Protein AF-A0A9C7ULM5-F1 (afdb_monomer_lite)

pLDDT: mean 75.65, std 19.24, range [35.06, 96.44]

Structure (mmCIF, N/CA/C/O backbone):
data_AF-A0A9C7ULM5-F1
#
_entry.id   AF-A0A9C7ULM5-F1
#
loop_
_atom_site.group_PDB
_atom_site.id
_atom_site.type_symbol
_atom_site.label_atom_id
_atom_site.label_alt_id
_atom_site.label_comp_id
_atom_site.label_asym_id
_atom_site.label_entity_id
_atom_site.label_seq_id
_atom_site.pdbx_PDB_ins_code
_atom_site.Cartn_x
_atom_site.Cartn_y
_atom_site.Cartn_z
_atom_site.occupancy
_atom_site.B_iso_or_equiv
_atom_site.auth_seq_id
_atom_site.auth_comp_id
_atom_site.auth_asym_id
_atom_site.auth_atom_id
_atom_site.pdbx_PDB_model_num
ATOM 1 N N . MET A 1 1 ? -40.366 20.643 26.176 1.00 35.75 1 MET A N 1
ATOM 2 C CA . MET A 1 1 ? -38.903 20.463 26.253 1.00 35.75 1 MET A CA 1
ATOM 3 C C . MET A 1 1 ? -38.629 19.072 25.731 1.00 35.75 1 MET A C 1
ATOM 5 O O . MET A 1 1 ? -38.856 18.109 26.447 1.00 35.75 1 MET A O 1
ATOM 9 N N . ASP A 1 2 ? -38.324 18.988 24.441 1.00 36.66 2 ASP A N 1
ATOM 10 C CA . ASP A 1 2 ? -38.154 17.733 23.712 1.00 36.66 2 ASP A CA 1
ATOM 11 C C . ASP A 1 2 ? -36.708 17.267 23.925 1.00 36.66 2 ASP A C 1
ATOM 13 O O . ASP A 1 2 ? -35.769 17.840 23.369 1.00 36.66 2 ASP A O 1
ATOM 17 N N . LEU A 1 3 ? -36.504 16.320 24.841 1.00 39.69 3 LEU A N 1
ATOM 18 C CA . LEU A 1 3 ? -35.214 15.656 25.000 1.00 39.69 3 LEU A CA 1
ATOM 19 C C . LEU A 1 3 ? -35.121 14.621 23.881 1.00 39.69 3 LEU A C 1
ATOM 21 O O . LEU A 1 3 ? -35.637 13.513 24.014 1.00 39.69 3 LEU A O 1
ATOM 25 N N . ALA A 1 4 ? -34.496 15.009 22.768 1.00 37.88 4 ALA A N 1
ATOM 26 C CA . ALA A 1 4 ? -34.145 14.089 21.697 1.00 37.88 4 ALA A CA 1
ATOM 27 C C . ALA A 1 4 ? -33.420 12.874 22.298 1.00 37.88 4 ALA A C 1
ATOM 29 O O . ALA A 1 4 ? -32.375 13.018 22.937 1.00 37.88 4 ALA A O 1
ATOM 30 N N . ALA A 1 5 ? -34.004 11.686 22.133 1.00 40.00 5 ALA A N 1
ATOM 31 C CA . ALA A 1 5 ? -33.376 10.436 22.534 1.00 40.00 5 ALA A CA 1
ATOM 32 C C . ALA A 1 5 ? -31.986 10.335 21.874 1.00 40.00 5 ALA A C 1
ATOM 34 O O . ALA A 1 5 ? -31.867 10.666 20.689 1.00 40.00 5 ALA A O 1
ATOM 35 N N . PRO A 1 6 ? -30.933 9.908 22.600 1.00 44.78 6 PRO A N 1
ATOM 36 C CA . PRO A 1 6 ? -29.614 9.757 22.002 1.00 44.78 6 PRO A CA 1
ATOM 37 C C . PRO A 1 6 ? -29.705 8.787 20.821 1.00 44.78 6 PRO A C 1
ATOM 39 O O . PRO A 1 6 ? -30.401 7.769 20.894 1.00 44.78 6 PRO A O 1
ATOM 42 N N . ALA A 1 7 ? -29.036 9.135 19.720 1.00 50.03 7 ALA A N 1
ATOM 43 C CA . ALA A 1 7 ? -28.938 8.284 18.543 1.00 50.03 7 ALA A CA 1
ATOM 44 C C . ALA A 1 7 ? -28.492 6.879 18.977 1.00 50.03 7 ALA A C 1
ATOM 46 O O . ALA A 1 7 ? -27.516 6.728 19.712 1.00 50.03 7 ALA A O 1
ATOM 47 N N . ARG A 1 8 ? -29.259 5.856 18.586 1.00 54.16 8 ARG A N 1
ATOM 48 C CA . ARG A 1 8 ? -28.947 4.461 18.910 1.00 54.16 8 ARG A CA 1
ATOM 49 C C . ARG A 1 8 ? -27.596 4.107 18.268 1.00 54.16 8 ARG A C 1
ATOM 51 O O . ARG A 1 8 ? -27.465 4.347 17.068 1.00 54.16 8 ARG A O 1
ATOM 58 N N . PRO A 1 9 ? -26.611 3.584 19.019 1.00 55.97 9 PRO A N 1
ATOM 59 C CA . PRO A 1 9 ? -25.302 3.266 18.460 1.00 55.97 9 PRO A CA 1
ATOM 60 C C . PRO A 1 9 ? -25.410 2.157 17.409 1.00 55.97 9 PRO A C 1
ATOM 62 O O . PRO A 1 9 ? -26.259 1.273 17.512 1.00 55.97 9 PRO A O 1
ATOM 65 N N . SER A 1 10 ? -24.529 2.201 16.408 1.00 59.28 10 SER A N 1
ATOM 66 C CA . SER A 1 10 ? -24.474 1.236 15.297 1.00 59.28 10 SER A CA 1
ATOM 67 C C . SER A 1 10 ? -23.890 -0.136 15.680 1.00 59.28 10 SER A C 1
ATOM 69 O O . SER A 1 10 ? -23.567 -0.940 14.808 1.00 59.28 10 SER A O 1
ATOM 71 N N . TRP A 1 11 ? -23.744 -0.428 16.976 1.00 65.19 11 TRP A N 1
ATOM 72 C CA . TRP A 1 11 ? -23.320 -1.731 17.484 1.00 65.19 11 TRP A CA 1
ATOM 73 C C . TRP A 1 11 ? -23.830 -2.006 18.903 1.00 65.19 11 TRP A C 1
ATOM 75 O O . TRP A 1 11 ? -24.118 -1.084 19.669 1.00 65.19 11 TRP A O 1
ATOM 85 N N . TRP A 1 12 ? -23.862 -3.287 19.268 1.00 72.94 12 TRP A N 1
ATOM 86 C CA . TRP A 1 12 ? -24.058 -3.780 20.632 1.00 72.94 12 TRP A CA 1
ATOM 87 C C . TRP A 1 12 ? -22.780 -4.443 21.142 1.00 72.94 12 TRP A C 1
ATOM 89 O O . TRP A 1 12 ? -22.094 -5.111 20.374 1.00 72.94 12 TRP A O 1
ATOM 99 N N . GLY A 1 13 ? -22.483 -4.265 22.431 1.00 79.62 13 GLY A N 1
ATOM 100 C CA . GLY A 1 13 ? -21.274 -4.766 23.095 1.00 79.62 13 GLY A CA 1
ATOM 101 C C . GLY A 1 13 ? -20.208 -3.687 23.327 1.00 79.62 13 GLY A C 1
ATOM 102 O O . GLY A 1 13 ? -20.447 -2.496 23.118 1.00 79.62 13 GLY A O 1
ATOM 103 N N . GLU A 1 14 ? -19.037 -4.098 23.810 1.00 83.00 14 GLU A N 1
ATOM 104 C CA . GLU A 1 14 ? -17.941 -3.214 24.214 1.00 83.00 14 GLU A CA 1
ATOM 105 C C . GLU A 1 14 ? -16.825 -3.172 23.163 1.00 83.00 14 GLU A C 1
ATOM 107 O O . GLU A 1 14 ? -16.289 -4.203 22.743 1.00 83.00 14 GLU A O 1
ATOM 112 N N . VAL A 1 15 ? -16.438 -1.958 22.760 1.00 87.31 15 VAL A N 1
ATOM 113 C CA . VAL A 1 15 ? -15.402 -1.730 21.749 1.00 87.31 15 VAL A CA 1
ATOM 114 C C . VAL A 1 15 ? -14.375 -0.709 22.235 1.00 87.31 15 VAL A C 1
ATOM 116 O O . VAL A 1 15 ? -14.722 0.359 22.736 1.00 87.31 15 VAL A O 1
ATOM 119 N N . ASP A 1 16 ? -13.095 -1.020 22.045 1.00 88.38 16 ASP A N 1
ATOM 120 C CA . ASP A 1 16 ? -12.027 -0.022 22.056 1.00 88.38 16 ASP A CA 1
ATOM 121 C C . ASP A 1 16 ? -11.967 0.603 20.659 1.00 88.38 16 ASP A C 1
ATOM 123 O O . ASP A 1 16 ? -11.643 -0.080 19.688 1.00 88.38 16 ASP A O 1
ATOM 127 N N . ALA A 1 17 ? -12.296 1.892 20.539 1.00 83.38 17 ALA A N 1
ATOM 128 C CA . ALA A 1 17 ? -12.338 2.598 19.257 1.00 83.38 17 ALA A CA 1
ATOM 129 C C . ALA A 1 17 ? -10.944 2.826 18.627 1.00 83.38 17 ALA A C 1
ATOM 131 O O . ALA A 1 17 ? -10.850 3.232 17.464 1.00 83.38 17 ALA A O 1
ATOM 132 N N . GLY A 1 18 ? -9.862 2.552 19.363 1.00 87.12 18 GLY A N 1
ATOM 133 C CA . GLY A 1 18 ? -8.493 2.716 18.892 1.00 87.12 18 GLY A CA 1
ATOM 134 C C . GLY A 1 18 ? -8.084 4.182 18.722 1.00 87.12 18 GLY A C 1
ATOM 135 O O . GLY A 1 18 ? -8.643 5.094 19.328 1.00 87.12 18 GLY A O 1
ATOM 136 N N . GLN A 1 19 ? -7.058 4.421 17.900 1.00 86.44 19 GLN A N 1
ATOM 137 C CA . GLN A 1 19 ? -6.529 5.763 17.642 1.00 86.44 19 GLN A CA 1
ATOM 138 C C . GLN A 1 19 ? -6.916 6.237 16.243 1.00 86.44 19 GLN A C 1
ATOM 140 O O . GLN A 1 19 ? -6.622 5.581 15.245 1.00 86.44 19 GLN A O 1
ATOM 145 N N . PHE A 1 20 ? -7.515 7.419 16.155 1.00 85.62 20 PHE A N 1
ATOM 146 C CA . PHE A 1 20 ? -7.901 8.035 14.889 1.00 85.62 20 PHE A CA 1
ATOM 147 C C . PHE A 1 20 ? -7.864 9.561 14.990 1.00 85.62 20 PHE A C 1
ATOM 149 O O . PHE A 1 20 ? -7.760 10.142 16.070 1.00 85.62 20 PHE A O 1
ATOM 156 N N . THR A 1 21 ? -7.911 10.228 13.841 1.00 84.19 21 THR A N 1
ATOM 157 C CA . THR A 1 21 ? -7.964 11.689 13.756 1.00 84.19 21 THR A CA 1
ATOM 158 C C . THR A 1 21 ? -9.403 12.161 13.568 1.00 84.19 21 THR A C 1
ATOM 160 O O . THR A 1 21 ? -10.220 11.452 12.985 1.00 84.19 21 THR A O 1
ATOM 163 N N . ALA A 1 22 ? -9.700 13.402 13.964 1.00 80.44 22 ALA A N 1
ATOM 164 C CA . ALA A 1 22 ? -11.017 14.016 13.744 1.00 80.44 22 ALA A CA 1
ATOM 165 C C . ALA A 1 22 ? -11.398 14.147 12.253 1.00 80.44 22 ALA A C 1
ATOM 167 O O . ALA A 1 22 ? -12.562 14.333 11.923 1.00 80.44 22 ALA A O 1
ATOM 168 N N . THR A 1 23 ? -10.416 14.049 11.351 1.00 85.19 23 THR A N 1
ATOM 169 C CA . THR A 1 23 ? -10.629 13.973 9.899 1.00 85.19 23 THR A CA 1
ATOM 170 C C . THR A 1 23 ? -11.051 12.588 9.411 1.00 85.19 23 THR A C 1
ATOM 172 O O . THR A 1 23 ? -11.602 12.490 8.322 1.00 85.19 23 THR A O 1
ATOM 175 N N . ALA A 1 24 ? -10.751 11.528 10.167 1.00 83.19 24 ALA A N 1
ATOM 176 C CA . ALA A 1 24 ? -11.114 10.154 9.829 1.00 83.19 24 ALA A CA 1
ATOM 177 C C . ALA A 1 24 ? -12.461 9.747 10.447 1.00 83.19 24 ALA A C 1
ATOM 179 O O . ALA A 1 24 ? -13.190 8.980 9.830 1.00 83.19 24 ALA A O 1
ATOM 180 N N . LEU A 1 25 ? -12.775 10.259 11.642 1.00 87.31 25 LEU A N 1
ATOM 181 C CA . LEU A 1 25 ? -14.070 10.107 12.304 1.00 87.31 25 LEU A CA 1
ATOM 182 C C . LEU A 1 25 ? -14.380 11.381 13.098 1.00 87.31 25 LEU A C 1
ATOM 184 O O . LEU A 1 25 ? -13.703 11.707 14.081 1.00 87.31 25 LEU A O 1
ATOM 188 N N . THR A 1 26 ? -15.384 12.127 12.657 1.00 89.56 26 THR A N 1
ATOM 189 C CA . THR A 1 26 ? -15.729 13.425 13.240 1.00 89.56 26 THR A CA 1
ATOM 190 C C . THR A 1 26 ? -16.333 13.275 14.643 1.00 89.56 26 THR A C 1
ATOM 192 O O . THR A 1 26 ? -16.875 12.221 14.984 1.00 89.56 26 THR A O 1
ATOM 195 N N . PRO A 1 27 ? -16.295 14.326 15.487 1.00 86.00 27 PRO A N 1
ATOM 196 C CA . PRO A 1 27 ? -16.963 14.299 16.792 1.00 86.00 27 PRO A CA 1
ATOM 197 C C . PRO A 1 27 ? -18.475 14.050 16.697 1.00 86.00 27 PRO A C 1
ATOM 199 O O . PRO A 1 27 ? -19.062 13.458 17.598 1.00 86.00 27 PRO A O 1
ATOM 202 N N . GLN A 1 28 ? -19.100 14.491 15.602 1.00 86.81 28 GLN A N 1
ATOM 203 C CA . GLN A 1 28 ? -20.517 14.258 15.338 1.00 86.81 28 GLN A CA 1
ATOM 204 C C . GLN A 1 28 ? -20.796 12.787 15.003 1.00 86.81 28 GLN A C 1
ATOM 206 O O . GLN A 1 28 ? -21.749 12.219 15.518 1.00 86.81 28 GLN A O 1
ATOM 211 N N . GLU A 1 29 ? -19.957 12.148 14.187 1.00 85.12 29 GLU A N 1
ATOM 212 C CA . GLU A 1 29 ? -20.092 10.716 13.891 1.00 85.12 29 GLU A CA 1
ATOM 213 C C . GLU A 1 29 ? -19.852 9.862 15.148 1.00 85.12 29 GLU A C 1
ATOM 215 O O . GLU A 1 29 ? -20.576 8.900 15.395 1.00 85.12 29 GLU A O 1
ATOM 220 N N . GLN A 1 30 ? -18.904 10.254 16.005 1.00 84.06 30 GLN A N 1
ATOM 221 C CA . GLN A 1 30 ? -18.686 9.599 17.301 1.00 84.06 30 GLN A CA 1
ATOM 222 C C . GLN A 1 30 ? -19.906 9.703 18.220 1.00 84.06 30 GLN A C 1
ATOM 224 O O . GLN A 1 30 ? -20.295 8.710 18.831 1.00 84.06 30 GLN A O 1
ATOM 229 N N . SER A 1 31 ? -20.537 10.881 18.315 1.00 82.25 31 SER A N 1
ATOM 230 C CA . SER A 1 31 ? -21.734 11.059 19.151 1.00 82.25 31 SER A CA 1
ATOM 231 C C . SER A 1 31 ? -22.965 10.332 18.602 1.00 82.25 31 SER A C 1
ATOM 233 O O . SER A 1 31 ? -23.896 10.054 19.354 1.00 82.25 31 SER A O 1
ATOM 235 N N . GLN A 1 32 ? -22.950 9.977 17.316 1.00 82.38 32 GLN A N 1
ATOM 236 C CA . GLN A 1 32 ? -23.928 9.095 16.675 1.00 82.38 32 GLN A CA 1
ATOM 237 C C . GLN A 1 32 ? -23.617 7.603 16.875 1.00 82.38 32 GLN A C 1
ATOM 239 O O . GLN A 1 32 ? -24.355 6.758 16.377 1.00 82.38 32 GLN A O 1
ATOM 244 N N . GLY A 1 33 ? -22.542 7.266 17.595 1.00 80.25 33 GLY A N 1
ATOM 245 C CA . GLY A 1 33 ? -22.130 5.887 17.819 1.00 80.25 33 GLY A CA 1
ATOM 246 C C . GLY A 1 33 ? -21.650 5.210 16.538 1.00 80.25 33 GLY A C 1
ATOM 247 O O . GLY A 1 33 ? -22.072 4.088 16.269 1.00 80.25 33 GLY A O 1
ATOM 248 N N . LEU A 1 34 ? -20.814 5.896 15.743 1.00 85.31 34 LEU A N 1
ATOM 249 C CA . LEU A 1 34 ? -20.032 5.337 14.628 1.00 85.31 34 LEU A CA 1
ATOM 250 C C . LEU A 1 34 ? -18.581 5.055 15.057 1.00 85.31 34 LEU A C 1
ATOM 252 O O . LEU A 1 34 ? -18.023 5.761 15.896 1.00 85.31 34 LEU A O 1
ATOM 256 N N . VAL A 1 35 ? -17.956 4.028 14.469 1.00 87.62 35 VAL A N 1
ATOM 257 C CA . VAL A 1 35 ? -16.579 3.596 14.757 1.00 87.62 35 VAL A CA 1
ATOM 258 C C . VAL A 1 35 ? -15.875 3.192 13.466 1.00 87.62 35 VAL A C 1
ATOM 260 O O . VAL A 1 35 ? -16.490 2.697 12.522 1.00 87.62 35 VAL A O 1
ATOM 263 N N . LEU A 1 36 ? -14.556 3.374 13.423 1.00 88.00 36 LEU A N 1
ATOM 264 C CA . LEU A 1 36 ? -13.722 2.879 12.334 1.00 88.00 36 LEU A CA 1
ATOM 265 C C . LEU A 1 36 ? -13.333 1.422 12.598 1.00 88.00 36 LEU A C 1
ATOM 267 O O . LEU A 1 36 ? -12.417 1.152 13.373 1.00 88.00 36 LEU A O 1
ATOM 271 N N . LEU A 1 37 ? -13.972 0.478 11.902 1.00 87.06 37 LEU A N 1
ATOM 272 C CA . LEU A 1 37 ? -13.708 -0.964 12.059 1.00 87.06 37 LEU A CA 1
ATOM 273 C C . LEU A 1 37 ? -12.240 -1.364 11.813 1.00 87.06 37 LEU A C 1
ATOM 275 O O . LEU A 1 37 ? -11.790 -2.393 12.301 1.00 87.06 37 LEU A O 1
ATOM 279 N N . CYS A 1 38 ? -11.467 -0.552 11.084 1.00 84.19 38 CYS A N 1
ATOM 280 C CA . CYS A 1 38 ? -10.037 -0.784 10.864 1.00 84.19 38 CYS A CA 1
ATOM 281 C C . CYS A 1 38 ? -9.130 -0.365 12.039 1.00 84.19 38 CYS A C 1
ATOM 283 O O . CYS A 1 38 ? -7.944 -0.690 12.023 1.00 84.19 38 CYS A O 1
ATOM 285 N N . GLN A 1 39 ? -9.659 0.373 13.020 1.00 88.44 39 GLN A N 1
ATOM 286 C CA . GLN A 1 39 ? -8.965 0.774 14.253 1.00 88.44 39 GLN A CA 1
ATOM 287 C C . GLN A 1 39 ? -9.544 0.088 15.492 1.00 88.44 39 GLN A C 1
ATOM 289 O O . GLN A 1 39 ? -8.821 -0.131 16.464 1.00 88.44 39 GLN A O 1
ATOM 294 N N . ALA A 1 40 ? -10.831 -0.247 15.440 1.00 88.50 40 ALA A N 1
ATOM 295 C CA . ALA A 1 40 ? -11.569 -0.810 16.550 1.00 88.50 40 ALA A CA 1
ATOM 296 C C . ALA A 1 40 ? -11.076 -2.206 16.955 1.00 88.50 40 ALA A C 1
ATOM 298 O O . ALA A 1 40 ? -10.711 -3.027 16.109 1.00 88.50 40 ALA A O 1
ATOM 299 N N . LYS A 1 41 ? -11.132 -2.501 18.255 1.00 88.44 41 LYS A N 1
ATOM 300 C CA . LYS A 1 41 ? -10.942 -3.845 18.809 1.00 88.44 41 LYS A CA 1
ATOM 301 C C . LYS A 1 41 ? -12.142 -4.227 19.664 1.00 88.44 41 LYS A C 1
ATOM 303 O O . LYS A 1 41 ? -12.535 -3.473 20.551 1.00 88.44 41 LYS A O 1
ATOM 308 N N . ALA A 1 42 ? -12.691 -5.411 19.408 1.00 90.44 42 ALA A N 1
ATOM 309 C CA . ALA A 1 42 ? -13.748 -5.989 20.226 1.00 90.44 42 ALA A CA 1
ATOM 310 C C . ALA A 1 42 ? -13.222 -6.321 21.631 1.00 90.44 42 ALA A C 1
ATOM 312 O O . ALA A 1 42 ? -12.173 -6.958 21.758 1.00 90.44 42 ALA A O 1
ATOM 313 N N . LEU A 1 43 ? -13.945 -5.884 22.664 1.00 90.75 43 LEU A N 1
ATOM 314 C CA . LEU A 1 43 ? -13.693 -6.232 24.069 1.00 90.75 43 LEU A CA 1
ATOM 315 C C . LEU A 1 43 ? -14.718 -7.246 24.602 1.00 90.75 43 LEU A C 1
ATOM 317 O O . LEU A 1 43 ? -14.446 -7.932 25.585 1.00 90.75 43 LEU A O 1
ATOM 321 N N . SER A 1 44 ? -15.854 -7.385 23.918 1.00 89.94 44 SER A N 1
ATOM 322 C CA . SER A 1 44 ? -16.867 -8.420 24.128 1.00 89.94 44 SER A CA 1
ATOM 323 C C . SER A 1 44 ? -17.347 -8.977 22.786 1.00 89.94 44 SER A C 1
ATOM 325 O O . SER A 1 44 ? -16.894 -8.537 21.727 1.00 89.94 44 SER A O 1
ATOM 327 N N . ASP A 1 45 ? -18.313 -9.894 22.822 1.00 87.50 45 ASP A N 1
ATOM 328 C CA . ASP A 1 45 ? -19.120 -10.197 21.640 1.00 87.50 45 ASP A CA 1
ATOM 329 C C . ASP A 1 45 ? -19.779 -8.907 21.131 1.00 87.50 45 ASP A C 1
ATOM 331 O O . ASP A 1 45 ? -20.249 -8.090 21.932 1.00 87.50 45 ASP A O 1
ATOM 335 N N . LEU A 1 46 ? -19.753 -8.713 19.808 1.00 84.88 46 LEU A N 1
ATOM 336 C CA . LEU A 1 46 ? -20.262 -7.521 19.138 1.00 84.88 46 LEU A CA 1
ATOM 337 C C . LEU A 1 46 ? -21.322 -7.884 18.098 1.00 84.88 46 LEU A C 1
ATOM 339 O O . LEU A 1 46 ? -21.130 -8.802 17.302 1.00 84.88 46 LEU A O 1
ATOM 343 N N . GLU A 1 47 ? -22.383 -7.088 18.041 1.00 84.44 47 GLU A N 1
ATOM 344 C CA . GLU A 1 47 ? -23.297 -7.019 16.896 1.00 84.44 47 GLU A CA 1
ATOM 345 C C . GLU A 1 47 ? -23.089 -5.663 16.222 1.00 84.44 47 GLU A C 1
ATOM 347 O O . GLU A 1 47 ? -23.073 -4.656 16.919 1.00 84.44 47 GLU A O 1
ATOM 352 N N . ILE A 1 48 ? -22.873 -5.614 14.905 1.00 84.19 48 ILE A N 1
ATOM 353 C CA . ILE A 1 48 ? -22.491 -4.386 14.188 1.00 84.19 48 ILE A CA 1
ATOM 354 C C . ILE A 1 48 ? -23.441 -4.176 13.010 1.00 84.19 48 ILE A C 1
ATOM 356 O O . ILE A 1 48 ? -23.555 -5.045 12.147 1.00 84.19 48 ILE A O 1
ATOM 360 N N . ASP A 1 49 ? -24.062 -3.001 12.942 1.00 82.19 49 ASP A N 1
ATOM 361 C CA . ASP A 1 49 ? -24.782 -2.528 11.762 1.00 82.19 49 ASP A CA 1
ATOM 362 C C . ASP A 1 49 ? -23.782 -1.879 10.797 1.00 82.19 49 ASP A C 1
ATOM 364 O O . ASP A 1 49 ? -23.406 -0.709 10.916 1.00 82.19 49 ASP A O 1
ATOM 368 N N . ALA A 1 50 ? -23.269 -2.690 9.872 1.00 79.62 50 ALA A N 1
ATOM 369 C CA . ALA A 1 50 ? -22.310 -2.257 8.872 1.00 79.62 50 ALA A CA 1
ATOM 370 C C . ALA A 1 50 ? -22.987 -2.120 7.509 1.00 79.62 50 ALA A C 1
ATOM 372 O O . ALA A 1 50 ? -23.588 -3.057 6.984 1.00 79.62 50 ALA A O 1
ATOM 373 N N . ARG A 1 51 ? -22.793 -0.966 6.861 1.00 71.50 51 ARG A N 1
ATOM 374 C CA . ARG A 1 51 ? -23.111 -0.830 5.440 1.00 71.50 51 ARG A CA 1
ATOM 375 C C . ARG A 1 51 ? -22.147 -1.691 4.628 1.00 71.50 51 ARG A C 1
ATOM 377 O O . ARG A 1 51 ? -21.030 -1.271 4.324 1.00 71.50 51 ARG A O 1
ATOM 384 N N . GLU A 1 52 ? -22.598 -2.872 4.235 1.00 67.75 52 GLU A N 1
ATOM 385 C CA . GLU A 1 52 ? -21.857 -3.716 3.309 1.00 67.75 52 GLU A CA 1
ATOM 386 C C . GLU A 1 52 ? -21.858 -3.098 1.906 1.00 67.75 52 GLU A C 1
ATOM 388 O O . GLU A 1 52 ? -22.894 -2.718 1.352 1.00 67.75 52 GLU A O 1
ATOM 393 N N . ILE A 1 53 ? -20.674 -2.990 1.306 1.00 63.09 53 ILE A N 1
ATOM 394 C CA . ILE A 1 53 ? -20.553 -2.666 -0.114 1.00 63.09 53 ILE A CA 1
ATOM 395 C C . ILE A 1 53 ? -20.653 -3.989 -0.873 1.00 63.09 53 ILE A C 1
ATOM 397 O O . ILE A 1 53 ? -19.657 -4.692 -1.050 1.00 63.09 53 ILE A O 1
ATOM 401 N N . ALA A 1 54 ? -21.857 -4.335 -1.325 1.00 52.88 54 ALA A N 1
ATOM 402 C CA . ALA A 1 54 ? -22.047 -5.443 -2.251 1.00 52.88 54 ALA A CA 1
ATOM 403 C C . ALA A 1 54 ? -21.354 -5.104 -3.585 1.00 52.88 54 ALA A C 1
ATOM 405 O O . ALA A 1 54 ? -21.793 -4.198 -4.293 1.00 52.88 54 ALA A O 1
ATOM 406 N N . GLY A 1 55 ? -20.259 -5.794 -3.930 1.00 51.97 55 GLY A N 1
ATOM 407 C CA . GLY A 1 55 ? -19.671 -5.681 -5.277 1.00 51.97 55 GLY A CA 1
ATOM 408 C C . GLY A 1 55 ? -18.149 -5.755 -5.418 1.00 51.97 55 GLY A C 1
ATOM 409 O O . GLY A 1 55 ? -17.649 -5.602 -6.531 1.00 51.97 55 GLY A O 1
ATOM 410 N N . GLY A 1 56 ? -17.381 -5.995 -4.356 1.00 56.75 56 GLY A N 1
ATOM 411 C CA . GLY A 1 56 ? -15.949 -6.271 -4.505 1.00 56.75 56 GLY A CA 1
ATOM 412 C C . GLY A 1 56 ? -15.700 -7.722 -4.922 1.00 56.75 56 GLY A C 1
ATOM 413 O O . GLY A 1 56 ? -16.098 -8.632 -4.202 1.00 56.75 56 GLY A O 1
ATOM 414 N N . VAL A 1 57 ? -14.996 -7.967 -6.034 1.00 60.91 57 VAL A N 1
ATOM 415 C CA . VAL A 1 57 ? -14.353 -9.277 -6.241 1.00 60.91 57 VAL A CA 1
ATOM 416 C C . VAL A 1 57 ? -13.320 -9.435 -5.126 1.00 60.91 57 VAL A C 1
ATOM 418 O O . VAL A 1 57 ? -12.344 -8.681 -5.069 1.00 60.91 57 VAL A O 1
ATOM 421 N N . ALA A 1 58 ? -13.558 -10.373 -4.210 1.00 68.69 58 ALA A N 1
ATOM 422 C CA . ALA A 1 58 ? -12.631 -10.685 -3.131 1.00 68.69 58 ALA A CA 1
ATOM 423 C C . ALA A 1 58 ? -11.436 -11.458 -3.707 1.00 68.69 58 ALA A C 1
ATOM 425 O O . ALA A 1 58 ? -11.446 -12.684 -3.789 1.00 68.69 58 ALA A O 1
ATOM 426 N N . LEU A 1 59 ? -10.425 -10.721 -4.164 1.00 85.06 59 LEU A N 1
ATOM 427 C CA . LEU A 1 59 ? -9.163 -11.300 -4.612 1.00 85.06 59 LEU A CA 1
ATOM 428 C C . LEU A 1 59 ? -8.307 -11.715 -3.413 1.00 85.06 59 LEU A C 1
ATOM 430 O O . LEU A 1 59 ? -8.325 -11.071 -2.362 1.00 85.06 59 LEU A O 1
ATOM 434 N N . GLU A 1 60 ? -7.534 -12.785 -3.586 1.00 90.56 60 GLU A N 1
ATOM 435 C CA . GLU A 1 60 ? -6.662 -13.304 -2.537 1.00 90.56 60 GLU A CA 1
ATOM 436 C C . GLU A 1 60 ? -5.571 -12.284 -2.175 1.00 90.56 60 GLU A C 1
ATOM 438 O O . GLU A 1 60 ? -4.733 -11.908 -3.002 1.00 90.56 60 GLU A O 1
ATOM 443 N N . ILE A 1 61 ? -5.540 -11.875 -0.904 1.00 92.69 61 ILE A N 1
ATOM 444 C CA . ILE A 1 61 ? -4.478 -11.024 -0.365 1.00 92.69 61 ILE A CA 1
ATOM 445 C C . ILE A 1 61 ? -3.235 -11.886 -0.133 1.00 92.69 61 ILE A C 1
ATOM 447 O O . ILE A 1 61 ? -3.179 -12.687 0.798 1.00 92.69 61 ILE A O 1
ATOM 451 N N . ARG A 1 62 ? -2.191 -11.666 -0.933 1.00 94.69 62 ARG A N 1
ATOM 452 C CA . ARG A 1 62 ? -0.929 -12.412 -0.869 1.00 94.69 62 ARG A CA 1
ATOM 453 C C . ARG A 1 62 ? 0.228 -11.519 -0.444 1.00 94.69 62 ARG A C 1
ATOM 455 O O . ARG A 1 62 ? 0.307 -10.346 -0.806 1.00 94.69 62 ARG A O 1
ATOM 462 N N . MET A 1 63 ? 1.169 -12.092 0.307 1.00 96.06 63 MET A N 1
ATOM 463 C CA . MET A 1 63 ? 2.473 -11.477 0.552 1.00 96.06 63 MET A CA 1
ATOM 464 C C . MET A 1 63 ? 3.486 -12.020 -0.454 1.00 96.06 63 MET A C 1
ATOM 466 O O . MET A 1 63 ? 3.845 -13.197 -0.410 1.00 96.06 63 MET A O 1
ATOM 470 N N . LEU A 1 64 ? 3.977 -11.161 -1.346 1.00 95.50 64 LEU A N 1
ATOM 471 C CA . LEU A 1 64 ? 4.820 -11.568 -2.466 1.00 95.50 64 LEU A CA 1
ATOM 472 C C . LEU A 1 64 ? 6.191 -10.884 -2.414 1.00 95.50 64 LEU A C 1
ATOM 474 O O . LEU A 1 64 ? 6.280 -9.683 -2.134 1.00 95.50 64 LEU A O 1
ATOM 478 N N . PRO A 1 65 ? 7.284 -11.620 -2.686 1.00 94.75 65 PRO A N 1
ATOM 479 C CA . PRO A 1 65 ? 8.568 -11.002 -2.963 1.00 94.75 65 PRO A CA 1
ATOM 480 C C . PRO A 1 65 ? 8.535 -10.333 -4.341 1.00 94.75 65 PRO A C 1
ATOM 482 O O . PRO A 1 65 ? 7.951 -10.854 -5.290 1.00 94.75 65 PRO A O 1
ATOM 485 N N . CYS A 1 66 ? 9.220 -9.207 -4.481 1.00 92.88 66 CYS A N 1
ATOM 486 C CA . CYS A 1 66 ? 9.409 -8.534 -5.756 1.00 92.88 66 CYS A CA 1
ATOM 487 C C . CYS A 1 66 ? 10.810 -7.936 -5.853 1.00 92.88 66 CYS A C 1
ATOM 489 O O . CYS A 1 66 ? 11.519 -7.769 -4.859 1.00 92.88 66 CYS A O 1
ATOM 491 N N . ARG A 1 67 ? 11.219 -7.615 -7.076 1.00 91.12 67 ARG A N 1
ATOM 492 C CA . ARG A 1 67 ? 12.437 -6.866 -7.358 1.00 91.12 67 ARG A CA 1
ATOM 493 C C . ARG A 1 67 ? 12.068 -5.535 -7.983 1.00 91.12 67 ARG A C 1
ATOM 495 O O . ARG A 1 67 ? 11.311 -5.506 -8.952 1.00 91.12 67 ARG A O 1
ATOM 502 N N . VAL A 1 68 ? 12.660 -4.454 -7.490 1.00 88.94 68 VAL A N 1
ATOM 503 C CA . VAL A 1 68 ? 12.594 -3.168 -8.188 1.00 88.94 68 VAL A CA 1
ATOM 504 C C . VAL A 1 68 ? 13.482 -3.260 -9.427 1.00 88.94 68 VAL A C 1
ATOM 506 O O . VAL A 1 68 ? 14.682 -3.495 -9.307 1.00 88.94 68 VAL A O 1
ATOM 509 N N . THR A 1 69 ? 12.895 -3.146 -10.617 1.00 88.25 69 THR A N 1
ATOM 510 C CA . THR A 1 69 ? 13.610 -3.337 -11.894 1.00 88.25 69 THR A CA 1
ATOM 511 C C . THR A 1 69 ? 13.801 -2.060 -12.697 1.00 88.25 69 THR A C 1
ATOM 513 O O . THR A 1 69 ? 14.646 -2.028 -13.585 1.00 88.25 69 THR A O 1
ATOM 516 N N . ASP A 1 70 ? 13.013 -1.023 -12.425 1.00 86.19 70 ASP A N 1
ATOM 517 C CA . ASP A 1 70 ? 13.115 0.272 -13.099 1.00 86.19 70 ASP A CA 1
ATOM 518 C C . ASP A 1 70 ? 12.586 1.367 -12.175 1.00 86.19 70 ASP A C 1
ATOM 520 O O . ASP A 1 70 ? 11.640 1.144 -11.414 1.00 86.19 70 ASP A O 1
ATOM 524 N N . LEU A 1 71 ? 13.203 2.537 -12.269 1.00 85.00 71 LEU A N 1
ATOM 525 C CA . LEU A 1 71 ? 12.964 3.700 -11.430 1.00 85.00 71 LEU A CA 1
ATOM 526 C C . LEU A 1 71 ? 13.117 4.948 -12.280 1.00 85.00 71 LEU A C 1
ATOM 528 O O . LEU A 1 71 ? 14.194 5.212 -12.814 1.00 85.00 71 LEU A O 1
ATOM 532 N N . ARG A 1 72 ? 12.044 5.726 -12.401 1.00 84.94 72 ARG A N 1
ATOM 533 C CA . ARG A 1 72 ? 12.036 6.926 -13.245 1.00 84.94 72 ARG A CA 1
ATOM 534 C C . ARG A 1 72 ? 11.428 8.095 -12.506 1.00 84.94 72 ARG A C 1
ATOM 536 O O . ARG A 1 72 ? 10.372 7.961 -11.903 1.00 84.94 72 ARG A O 1
ATOM 543 N N . THR A 1 73 ? 12.075 9.247 -12.570 1.00 86.75 73 THR A N 1
ATOM 544 C CA . THR A 1 73 ? 11.474 10.502 -12.116 1.00 86.75 73 THR A CA 1
ATOM 545 C C . THR A 1 73 ? 10.368 10.900 -13.095 1.00 86.75 73 THR A C 1
ATOM 547 O O . THR A 1 73 ? 10.609 10.922 -14.299 1.00 86.75 73 THR A O 1
ATOM 550 N N . LEU A 1 74 ? 9.166 11.169 -12.582 1.00 89.06 74 LEU A N 1
ATOM 551 C CA . LEU A 1 74 ? 8.024 11.653 -13.367 1.00 89.06 74 LEU A CA 1
ATOM 552 C C . LEU A 1 74 ? 7.798 13.159 -13.181 1.00 89.06 74 LEU A C 1
ATOM 554 O O . LEU A 1 74 ? 7.379 13.832 -14.115 1.00 89.06 74 LEU A O 1
ATOM 558 N N . SER A 1 75 ? 8.083 13.683 -11.988 1.00 91.00 75 SER A N 1
ATOM 559 C CA . SER A 1 75 ? 7.993 15.109 -11.652 1.00 91.00 75 SER A CA 1
ATOM 560 C C . SER A 1 75 ? 9.076 15.489 -10.636 1.00 91.00 75 SER A C 1
ATOM 562 O O . SER A 1 75 ? 9.910 14.664 -10.263 1.00 91.00 75 SER A O 1
ATOM 564 N N . HIS A 1 76 ? 9.058 16.737 -10.162 1.00 85.75 76 HIS A N 1
ATOM 565 C CA . HIS A 1 76 ? 9.965 17.217 -9.118 1.00 85.75 76 HIS A CA 1
ATOM 566 C C . HIS A 1 76 ?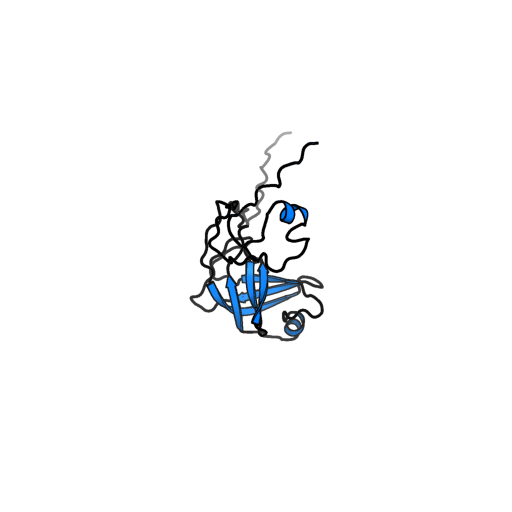 9.874 16.410 -7.807 1.00 85.75 76 HIS A C 1
ATOM 568 O O . HIS A 1 76 ? 10.872 16.303 -7.098 1.00 85.75 76 HIS A O 1
ATOM 574 N N . ASP A 1 77 ? 8.716 15.817 -7.507 1.00 86.75 77 ASP A N 1
ATOM 575 C CA . ASP A 1 77 ? 8.442 15.086 -6.271 1.00 86.75 77 ASP A CA 1
ATOM 576 C C . ASP A 1 77 ? 7.810 13.700 -6.489 1.00 86.75 77 ASP A C 1
ATOM 578 O O . ASP A 1 77 ? 7.476 13.039 -5.513 1.00 86.75 77 ASP A O 1
ATOM 582 N N . VAL A 1 78 ? 7.657 13.209 -7.723 1.00 89.50 78 VAL A N 1
ATOM 583 C CA . VAL A 1 78 ? 7.066 11.887 -8.011 1.00 89.50 78 VAL A CA 1
ATOM 584 C C . VAL A 1 78 ? 8.026 11.004 -8.802 1.00 89.50 78 VAL A C 1
ATOM 586 O O . VAL A 1 78 ? 8.636 11.420 -9.790 1.00 89.50 78 VAL A O 1
ATOM 589 N N . MET A 1 79 ? 8.118 9.736 -8.394 1.00 88.56 79 MET A N 1
ATOM 590 C CA . MET A 1 79 ? 8.842 8.683 -9.103 1.00 88.56 79 MET A CA 1
ATOM 591 C C . MET A 1 79 ? 7.938 7.507 -9.463 1.00 88.56 79 MET A C 1
ATOM 593 O O . MET A 1 79 ? 7.074 7.119 -8.686 1.00 88.56 79 MET A O 1
ATOM 597 N N . MET A 1 80 ? 8.202 6.883 -10.605 1.00 91.75 80 MET A N 1
ATOM 598 C CA . MET A 1 80 ? 7.649 5.593 -10.994 1.00 91.75 80 MET A CA 1
ATOM 599 C C . MET A 1 80 ? 8.599 4.467 -10.592 1.00 91.75 80 MET A C 1
ATOM 601 O O . MET A 1 80 ? 9.794 4.530 -10.890 1.00 91.75 80 MET A O 1
ATOM 605 N N . LEU A 1 81 ? 8.056 3.437 -9.949 1.00 90.38 81 LEU A N 1
ATOM 606 C CA . LEU A 1 81 ? 8.727 2.183 -9.617 1.00 90.38 81 LEU A CA 1
ATOM 607 C C . LEU A 1 81 ? 8.120 1.040 -10.424 1.00 90.38 81 LEU A C 1
ATOM 609 O O . LEU A 1 81 ? 6.906 0.867 -10.378 1.00 90.38 81 LEU A O 1
ATOM 613 N N . LYS A 1 82 ? 8.949 0.215 -11.075 1.00 92.31 82 LYS A N 1
ATOM 614 C CA . LYS A 1 82 ? 8.525 -1.092 -11.604 1.00 92.31 82 LYS A CA 1
ATOM 615 C C . LYS A 1 82 ? 8.917 -2.211 -10.653 1.00 92.31 82 LYS A C 1
ATOM 617 O O . LYS A 1 82 ? 10.106 -2.392 -10.383 1.00 92.31 82 LYS A O 1
ATOM 622 N N . LEU A 1 83 ? 7.932 -2.981 -10.209 1.00 93.00 83 LEU A N 1
ATOM 623 C CA . LEU A 1 83 ? 8.103 -4.156 -9.365 1.00 93.00 83 LEU A CA 1
ATOM 624 C C . LEU A 1 83 ? 7.878 -5.414 -10.201 1.00 93.00 83 LEU A C 1
ATOM 626 O O . LEU A 1 83 ? 6.764 -5.682 -10.649 1.00 93.00 83 LEU A O 1
ATOM 630 N N . SER A 1 84 ? 8.941 -6.183 -10.406 1.00 93.00 84 SER A N 1
ATOM 631 C CA . SER A 1 84 ? 8.870 -7.475 -11.090 1.00 93.00 84 SER A CA 1
ATOM 632 C C . SER A 1 84 ? 8.786 -8.602 -10.069 1.00 93.00 84 SER A C 1
ATOM 634 O O . SER A 1 84 ? 9.593 -8.660 -9.134 1.00 93.00 84 SER A O 1
ATOM 636 N N . LEU A 1 85 ? 7.826 -9.503 -10.249 1.00 93.69 85 LEU A N 1
ATOM 637 C CA . LEU A 1 85 ? 7.677 -10.700 -9.427 1.00 93.69 85 LEU A CA 1
ATOM 638 C C . LEU A 1 85 ? 8.630 -11.805 -9.934 1.00 93.69 85 LEU A C 1
ATOM 640 O O . LEU A 1 85 ? 9.046 -11.779 -11.097 1.00 93.69 85 LEU A O 1
ATOM 644 N N . PRO A 1 86 ? 9.041 -12.762 -9.082 1.00 92.31 86 PRO A N 1
ATOM 645 C CA . PRO A 1 86 ? 9.740 -13.962 -9.534 1.00 92.31 86 PRO A CA 1
ATOM 646 C C . PRO A 1 86 ? 8.915 -14.761 -10.550 1.00 92.31 86 PRO A C 1
ATOM 648 O O . PRO A 1 86 ? 7.690 -14.694 -10.552 1.00 92.31 86 PRO A O 1
ATOM 651 N N . LYS A 1 87 ? 9.586 -15.572 -11.377 1.00 89.75 87 LYS A N 1
ATOM 652 C CA . LYS A 1 87 ? 8.904 -16.479 -12.313 1.00 89.75 87 LYS A CA 1
ATOM 653 C C . LYS A 1 87 ? 7.916 -17.388 -11.570 1.00 89.75 87 LYS A C 1
ATOM 655 O O . LYS A 1 87 ? 8.240 -17.892 -10.496 1.00 89.75 87 LYS A O 1
ATOM 660 N N . GLY A 1 88 ? 6.739 -17.599 -12.159 1.00 87.81 88 GLY A N 1
ATOM 661 C CA . GLY A 1 88 ? 5.671 -18.415 -11.570 1.00 87.81 88 GLY A CA 1
ATOM 662 C C . GLY A 1 88 ? 4.940 -17.751 -10.398 1.00 87.81 88 GLY A C 1
ATOM 663 O O . GLY A 1 88 ? 4.192 -18.422 -9.693 1.00 87.81 88 GLY A O 1
ATOM 664 N N . LYS A 1 89 ? 5.175 -16.456 -10.151 1.00 90.31 89 LYS A N 1
ATOM 665 C CA . LYS A 1 89 ? 4.397 -15.643 -9.216 1.00 90.31 89 LYS A CA 1
ATOM 666 C C . LYS A 1 89 ? 3.705 -14.528 -9.980 1.00 90.31 89 LYS A C 1
ATOM 668 O O . LYS A 1 89 ? 4.335 -13.819 -10.760 1.00 90.31 89 LYS A O 1
ATOM 673 N N . ASP A 1 90 ? 2.434 -14.350 -9.681 1.00 91.31 90 ASP A N 1
ATOM 674 C CA . ASP A 1 90 ? 1.585 -13.289 -10.189 1.00 91.31 90 ASP A CA 1
ATOM 675 C C . ASP A 1 90 ? 0.891 -12.574 -9.028 1.00 91.31 90 ASP A C 1
ATOM 677 O O . ASP A 1 90 ? 0.969 -12.988 -7.869 1.00 91.31 90 ASP A O 1
ATOM 681 N N . LEU A 1 91 ? 0.243 -11.464 -9.353 1.00 92.31 91 LEU A N 1
ATOM 682 C CA . LEU A 1 91 ? -0.719 -10.808 -8.488 1.00 92.31 91 LEU A CA 1
ATOM 683 C C . LEU A 1 91 ? -1.950 -10.542 -9.343 1.00 92.31 91 LEU A C 1
ATOM 685 O O . LEU A 1 91 ? -1.872 -9.775 -10.302 1.00 92.31 91 LEU A O 1
ATOM 689 N N . GLU A 1 92 ? -3.071 -11.153 -8.987 1.00 92.50 92 GLU A N 1
ATOM 690 C CA . GLU A 1 92 ? -4.369 -10.728 -9.492 1.00 92.50 92 GLU A CA 1
ATOM 691 C C . GLU A 1 92 ? -4.784 -9.475 -8.730 1.00 92.50 92 GLU A C 1
ATOM 693 O O . GLU A 1 92 ? -4.616 -9.399 -7.515 1.00 92.50 92 GLU A O 1
ATOM 698 N N . TYR A 1 93 ? -5.274 -8.473 -9.450 1.00 91.50 93 TYR A N 1
ATOM 699 C CA . TYR A 1 93 ? -5.782 -7.230 -8.881 1.00 91.50 93 TYR A CA 1
ATOM 700 C C . TYR A 1 93 ? -6.766 -6.591 -9.859 1.00 91.50 93 TYR A C 1
ATOM 702 O O . TYR A 1 93 ? -6.800 -6.939 -11.039 1.00 91.50 93 TYR A O 1
ATOM 710 N N . LEU A 1 94 ? -7.540 -5.627 -9.378 1.00 90.81 94 LEU A N 1
ATOM 711 C CA . LEU A 1 94 ? -8.399 -4.767 -10.184 1.00 90.81 94 LEU A CA 1
ATOM 712 C C . LEU A 1 94 ? -7.833 -3.346 -10.234 1.00 90.81 94 LEU A C 1
ATOM 714 O O . LEU A 1 94 ? -7.176 -2.878 -9.300 1.00 90.81 94 LEU A O 1
ATOM 718 N N . ALA A 1 95 ? -8.088 -2.633 -11.333 1.00 89.38 95 ALA A N 1
ATOM 719 C CA . ALA A 1 95 ? -7.662 -1.242 -11.458 1.00 89.38 95 ALA A CA 1
ATOM 720 C C . ALA A 1 95 ? -8.297 -0.390 -10.346 1.00 89.38 95 ALA A C 1
ATOM 722 O O . ALA A 1 95 ? -9.499 -0.480 -10.111 1.00 89.38 95 ALA A O 1
ATOM 723 N N . GLY A 1 96 ? -7.487 0.427 -9.667 1.00 87.50 96 GLY A N 1
ATOM 724 C CA . GLY A 1 96 ? -7.897 1.195 -8.483 1.00 87.50 96 GLY A CA 1
ATOM 725 C C . GLY A 1 96 ? -7.444 0.587 -7.151 1.00 87.50 96 GLY A C 1
ATOM 726 O O . GLY A 1 96 ? -7.414 1.291 -6.143 1.00 87.50 96 GLY A O 1
ATOM 727 N N . GLN A 1 97 ? -7.013 -0.678 -7.139 1.00 92.69 97 GLN A N 1
ATOM 728 C CA . GLN A 1 97 ? -6.448 -1.305 -5.945 1.00 92.69 97 GLN A CA 1
ATOM 729 C C . GLN A 1 97 ? -5.017 -0.838 -5.642 1.00 92.69 97 GLN A C 1
ATOM 731 O O . GLN A 1 97 ? -4.314 -0.249 -6.471 1.00 92.69 97 GLN A O 1
ATOM 736 N N . TYR A 1 98 ? -4.583 -1.106 -4.415 1.00 94.44 98 TYR A N 1
ATOM 737 C CA . TYR A 1 98 ? -3.267 -0.744 -3.904 1.00 94.44 98 TYR A CA 1
ATOM 738 C C . TYR A 1 98 ? -2.556 -1.931 -3.247 1.00 94.44 98 TYR A C 1
ATOM 740 O O . TYR A 1 98 ? -3.155 -2.972 -2.983 1.00 94.44 98 TYR A O 1
ATOM 748 N N . VAL A 1 99 ? -1.259 -1.772 -2.985 1.00 96.12 99 VAL A N 1
ATOM 749 C CA . VAL A 1 99 ? -0.438 -2.730 -2.231 1.00 96.12 99 VAL A CA 1
ATOM 750 C C . VAL A 1 99 ? 0.279 -2.029 -1.087 1.00 96.12 99 VAL A C 1
ATOM 752 O O . VAL A 1 99 ? 0.643 -0.858 -1.196 1.00 96.12 99 VAL A O 1
ATOM 755 N N . ASP A 1 100 ? 0.542 -2.760 -0.012 1.00 95.06 100 ASP A N 1
ATOM 756 C CA . ASP A 1 100 ? 1.430 -2.321 1.058 1.00 95.06 100 ASP A CA 1
ATOM 757 C C . ASP A 1 100 ? 2.850 -2.802 0.794 1.00 95.06 100 ASP A C 1
ATOM 759 O O . ASP A 1 100 ? 3.103 -4.002 0.734 1.00 95.06 100 ASP A O 1
ATOM 763 N N . ILE A 1 101 ? 3.804 -1.881 0.704 1.00 92.50 101 ILE A N 1
ATOM 764 C CA . ILE A 1 101 ? 5.229 -2.208 0.662 1.00 92.50 101 ILE A CA 1
ATOM 765 C C . ILE A 1 101 ? 5.745 -2.385 2.090 1.00 92.50 101 ILE A C 1
ATOM 767 O O . ILE A 1 101 ? 5.593 -1.490 2.926 1.00 92.50 101 ILE A O 1
ATOM 771 N N . LEU A 1 102 ? 6.393 -3.521 2.352 1.00 90.12 102 LEU A N 1
ATOM 772 C CA . LEU A 1 102 ? 7.044 -3.811 3.625 1.00 90.12 102 LEU A CA 1
ATOM 773 C C . LEU A 1 102 ? 8.442 -3.185 3.620 1.00 90.12 102 LEU A C 1
ATOM 775 O O . LEU A 1 102 ? 9.297 -3.534 2.802 1.00 90.12 102 LEU A O 1
ATOM 779 N N . LEU A 1 103 ? 8.670 -2.244 4.533 1.00 84.75 103 LEU A N 1
ATOM 780 C CA . LEU A 1 103 ? 9.945 -1.559 4.704 1.00 84.75 103 LEU A CA 1
ATOM 781 C C . LEU A 1 103 ? 10.859 -2.324 5.668 1.00 84.75 103 LEU A C 1
ATOM 783 O O . LEU A 1 103 ? 10.412 -3.107 6.504 1.00 84.75 103 LEU A O 1
ATOM 787 N N . ARG A 1 104 ? 12.168 -2.061 5.574 1.00 78.88 104 ARG A N 1
ATOM 788 C CA . ARG A 1 104 ? 13.195 -2.716 6.408 1.00 78.88 104 ARG A CA 1
ATOM 789 C C . ARG A 1 104 ? 13.033 -2.455 7.907 1.00 78.88 104 ARG A C 1
ATOM 791 O O . ARG A 1 104 ? 13.512 -3.244 8.706 1.00 78.88 104 ARG A O 1
ATOM 798 N N . ASP A 1 105 ? 12.378 -1.358 8.278 1.00 78.88 105 ASP A N 1
ATOM 799 C CA . ASP A 1 105 ? 12.085 -0.995 9.667 1.00 78.88 105 ASP A CA 1
ATOM 800 C C . ASP A 1 105 ? 10.788 -1.639 10.197 1.00 78.88 105 ASP A C 1
ATOM 802 O O . ASP A 1 105 ? 10.287 -1.234 11.243 1.00 78.88 105 ASP A O 1
ATOM 806 N N . GLY A 1 106 ? 10.219 -2.602 9.463 1.00 81.19 106 GLY A N 1
ATOM 807 C CA . GLY A 1 106 ? 8.984 -3.305 9.817 1.00 81.19 106 GLY A CA 1
ATOM 808 C C . GLY A 1 106 ? 7.704 -2.523 9.515 1.00 81.19 106 GLY A C 1
ATOM 809 O O . GLY A 1 106 ? 6.609 -3.070 9.646 1.00 81.19 106 GLY A O 1
ATOM 810 N N . LYS A 1 107 ? 7.805 -1.260 9.079 1.00 84.12 107 LYS A N 1
ATOM 811 C CA . LYS A 1 107 ? 6.636 -0.444 8.734 1.00 84.12 107 LYS A CA 1
ATOM 812 C C . LYS A 1 107 ? 6.084 -0.810 7.360 1.00 84.12 107 LYS A C 1
ATOM 814 O O . LYS A 1 107 ? 6.789 -1.323 6.492 1.00 84.12 107 LYS A O 1
ATOM 819 N N . ARG A 1 108 ? 4.812 -0.473 7.149 1.00 89.31 108 ARG A N 1
ATOM 820 C CA . ARG A 1 108 ? 4.105 -0.641 5.875 1.00 89.31 108 ARG A CA 1
ATOM 821 C C . ARG A 1 108 ? 3.778 0.712 5.262 1.00 89.31 108 ARG A C 1
ATOM 823 O O . ARG A 1 108 ? 3.509 1.678 5.982 1.00 89.31 108 ARG A O 1
ATOM 830 N N . ARG A 1 109 ? 3.825 0.789 3.934 1.00 88.50 109 ARG A N 1
ATOM 831 C CA . ARG A 1 109 ? 3.391 1.965 3.172 1.00 88.50 109 ARG A CA 1
ATOM 832 C C . ARG A 1 109 ? 2.548 1.542 1.983 1.00 88.50 109 ARG A C 1
ATOM 834 O O . ARG A 1 109 ? 3.025 0.786 1.143 1.00 88.50 109 ARG A O 1
ATOM 841 N N . SER A 1 110 ? 1.337 2.072 1.925 1.00 92.81 110 SER A N 1
ATOM 842 C CA . SER A 1 110 ? 0.370 1.788 0.875 1.00 92.81 110 SER A CA 1
ATOM 843 C C . SER A 1 110 ? 0.657 2.613 -0.377 1.00 92.81 110 SER A C 1
ATOM 845 O O . SER A 1 110 ? 0.904 3.818 -0.291 1.00 92.81 110 SER A O 1
ATOM 847 N N . PHE A 1 111 ? 0.604 1.971 -1.542 1.00 93.56 111 PHE A N 1
ATOM 848 C CA . PHE A 1 111 ? 0.744 2.614 -2.845 1.00 93.56 111 PHE A CA 1
ATOM 849 C C . PHE A 1 111 ? -0.242 2.018 -3.840 1.00 93.56 111 PHE A C 1
ATOM 851 O O . PHE A 1 111 ? -0.287 0.800 -4.028 1.00 93.56 111 PHE A O 1
ATOM 858 N N . SER A 1 112 ? -1.005 2.881 -4.507 1.00 94.81 112 SER A N 1
ATOM 859 C CA . SER A 1 112 ? -1.909 2.481 -5.583 1.00 94.81 112 SER A CA 1
ATOM 860 C C . SER A 1 112 ? -1.143 1.891 -6.763 1.00 94.81 112 SER A C 1
ATOM 862 O O . SER A 1 112 ? -0.069 2.380 -7.136 1.00 94.81 112 SER A O 1
ATOM 864 N N . ILE A 1 113 ? -1.718 0.857 -7.374 1.00 95.62 113 ILE A N 1
ATOM 865 C CA . ILE A 1 113 ? -1.179 0.266 -8.593 1.00 95.62 113 ILE A CA 1
ATOM 866 C C . ILE A 1 113 ? -1.532 1.192 -9.763 1.00 95.62 113 ILE A C 1
ATOM 868 O O . ILE A 1 113 ? -2.695 1.502 -10.008 1.00 95.62 113 ILE A O 1
ATOM 872 N N . ALA A 1 114 ? -0.511 1.665 -10.47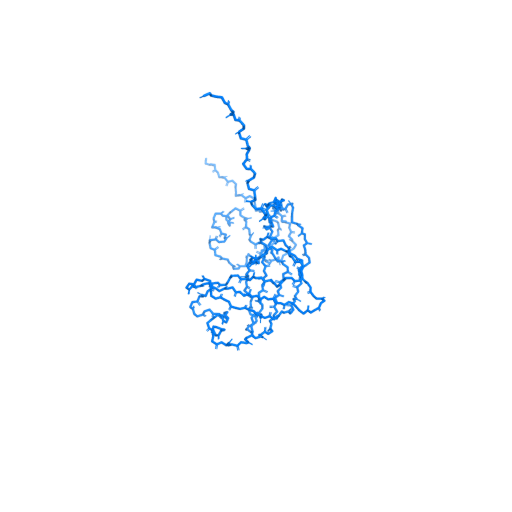5 1.00 95.25 114 ALA A N 1
ATOM 873 C CA . ALA A 1 114 ? -0.622 2.696 -11.505 1.00 95.25 114 ALA A CA 1
ATOM 874 C C . ALA A 1 114 ? -0.826 2.138 -12.926 1.00 95.25 114 ALA A C 1
ATOM 876 O O . ALA A 1 114 ? -0.907 2.903 -13.886 1.00 95.25 114 ALA A O 1
ATOM 877 N N . ASN A 1 115 ? -0.868 0.816 -13.095 1.00 94.31 115 ASN A N 1
ATOM 878 C CA . ASN A 1 115 ? -1.186 0.168 -14.364 1.00 94.31 115 ASN A CA 1
ATOM 879 C C . ASN A 1 115 ? -2.384 -0.769 -14.225 1.00 94.31 115 ASN A C 1
ATOM 881 O O . ASN A 1 115 ? -2.684 -1.251 -13.142 1.00 94.31 115 ASN A O 1
ATOM 885 N N . ARG A 1 116 ? -3.055 -1.025 -15.348 1.00 92.00 116 ARG A N 1
ATOM 886 C CA . ARG A 1 116 ? -4.121 -2.025 -15.433 1.00 92.00 116 ARG A CA 1
ATOM 887 C C . ARG A 1 116 ? -3.560 -3.451 -15.288 1.00 92.00 116 ARG A C 1
ATOM 889 O O . ARG A 1 116 ? -2.408 -3.672 -15.692 1.00 92.00 116 ARG A O 1
ATOM 896 N N . PRO A 1 117 ? -4.376 -4.409 -14.811 1.00 89.44 117 PRO A N 1
ATOM 897 C CA . PRO A 1 117 ? -4.023 -5.824 -14.793 1.00 89.44 117 PRO A CA 1
ATOM 898 C C . PRO A 1 117 ? -3.632 -6.298 -16.195 1.00 89.44 117 PRO A C 1
ATOM 900 O O . PRO A 1 117 ? -4.344 -6.060 -17.174 1.00 89.44 117 PRO A O 1
ATOM 903 N N . GLN A 1 118 ? -2.457 -6.909 -16.305 1.00 87.69 118 GLN A N 1
ATOM 904 C CA . GLN A 1 118 ? -1.943 -7.474 -17.547 1.00 87.69 118 GLN A CA 1
ATOM 905 C C . GLN A 1 118 ? -0.946 -8.582 -17.203 1.00 87.69 118 GLN A C 1
ATOM 907 O O . GLN A 1 118 ? -0.058 -8.369 -16.374 1.00 87.69 118 GLN A O 1
ATOM 912 N N . ALA A 1 119 ? -1.089 -9.740 -17.851 1.00 82.25 119 ALA A N 1
ATOM 913 C CA . ALA A 1 119 ? -0.181 -10.869 -17.678 1.00 82.25 119 ALA A CA 1
ATOM 914 C C . ALA A 1 119 ? 1.277 -10.464 -17.958 1.00 82.25 119 ALA A C 1
ATOM 916 O O . ALA A 1 119 ? 1.548 -9.597 -18.797 1.00 82.25 119 ALA A O 1
ATOM 917 N N . ASP A 1 120 ? 2.200 -11.064 -17.203 1.00 82.50 120 ASP A N 1
ATOM 918 C CA . ASP A 1 120 ? 3.655 -10.895 -17.326 1.00 82.50 120 ASP A CA 1
ATOM 919 C C . ASP A 1 120 ? 4.157 -9.441 -17.312 1.00 82.50 120 ASP A C 1
ATOM 921 O O . ASP A 1 120 ? 5.267 -9.132 -17.753 1.00 82.50 120 ASP A O 1
ATOM 925 N N . THR A 1 121 ? 3.353 -8.520 -16.777 1.00 88.06 121 THR A N 1
ATOM 926 C CA . THR A 1 121 ? 3.690 -7.099 -16.717 1.00 88.06 121 THR A CA 1
ATOM 927 C C . THR A 1 121 ? 4.065 -6.702 -15.286 1.00 88.06 121 THR A C 1
ATOM 929 O O . THR A 1 121 ? 3.297 -6.961 -14.359 1.00 88.06 121 THR A O 1
ATOM 932 N N . PRO A 1 122 ? 5.211 -6.026 -15.070 1.00 93.00 122 PRO A N 1
ATOM 933 C CA . PRO A 1 122 ? 5.583 -5.515 -13.754 1.00 93.00 122 PRO A CA 1
ATOM 934 C C . PRO A 1 122 ? 4.541 -4.532 -13.212 1.00 93.00 122 PRO A C 1
ATOM 936 O O . PRO A 1 122 ? 4.035 -3.688 -13.958 1.00 93.00 122 PRO A O 1
ATOM 939 N N . LEU A 1 123 ? 4.299 -4.567 -11.901 1.00 95.25 123 LEU A N 1
ATOM 940 C CA . LEU A 1 123 ? 3.476 -3.555 -11.238 1.00 95.25 123 LEU A CA 1
ATOM 941 C C . LEU A 1 123 ? 4.188 -2.205 -11.296 1.00 95.25 123 LEU A C 1
ATOM 943 O O . LEU A 1 123 ? 5.390 -2.118 -11.031 1.00 95.25 123 LEU A O 1
ATOM 947 N N . LYS A 1 124 ? 3.451 -1.147 -11.620 1.00 95.69 124 LYS A N 1
ATOM 948 C CA . LYS A 1 124 ? 3.934 0.232 -11.594 1.00 95.69 124 LYS A CA 1
ATOM 949 C C . LYS A 1 124 ? 3.353 0.934 -10.382 1.00 95.69 124 LYS A C 1
ATOM 951 O O . LYS A 1 124 ? 2.144 0.913 -10.196 1.00 95.69 124 LYS A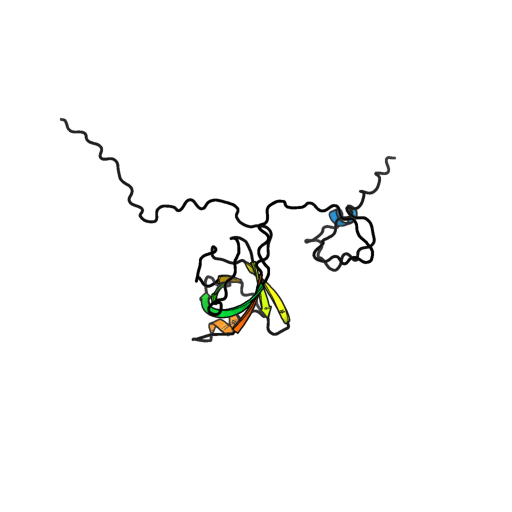 O 1
ATOM 956 N N . LEU A 1 125 ? 4.195 1.590 -9.594 1.00 94.81 125 LEU A N 1
ATOM 957 C CA . LEU A 1 125 ? 3.765 2.452 -8.493 1.00 94.81 125 LEU A CA 1
ATOM 958 C C . LEU A 1 125 ? 4.240 3.874 -8.755 1.00 94.81 125 LEU A C 1
ATOM 960 O O . LEU A 1 125 ? 5.392 4.069 -9.146 1.00 94.81 125 LEU A O 1
ATOM 964 N N . HIS A 1 126 ? 3.383 4.860 -8.510 1.00 93.62 126 HIS A N 1
ATOM 965 C CA . HIS A 1 126 ? 3.783 6.264 -8.467 1.00 93.62 126 HIS A CA 1
ATOM 966 C C . HIS A 1 126 ? 3.955 6.677 -7.009 1.00 93.62 126 HIS A C 1
ATOM 968 O O . HIS A 1 126 ? 3.013 6.654 -6.222 1.00 93.62 126 HIS A O 1
ATOM 974 N N . VAL A 1 127 ? 5.183 7.021 -6.642 1.00 89.25 127 VAL A N 1
ATOM 975 C CA . VAL A 1 127 ? 5.583 7.295 -5.267 1.00 89.25 127 VAL A CA 1
ATOM 976 C C . VAL A 1 127 ? 5.970 8.756 -5.150 1.00 89.25 127 VAL A C 1
ATOM 978 O O . VAL A 1 127 ? 6.925 9.204 -5.790 1.00 89.25 127 VAL A O 1
ATOM 981 N N . ARG A 1 128 ? 5.251 9.483 -4.294 1.00 87.38 128 ARG A N 1
ATOM 982 C CA . ARG A 1 128 ? 5.632 10.836 -3.902 1.00 87.38 128 ARG A CA 1
ATOM 983 C C . ARG A 1 128 ? 6.830 10.795 -2.954 1.00 87.38 128 ARG A C 1
ATOM 985 O O . ARG A 1 128 ? 6.837 10.059 -1.967 1.00 87.38 128 ARG A O 1
ATOM 992 N N . GLN A 1 129 ? 7.839 11.599 -3.242 1.00 81.50 129 GLN A N 1
ATOM 993 C CA . GLN A 1 129 ? 8.984 11.840 -2.385 1.00 81.50 129 GLN A CA 1
ATOM 994 C C . GLN A 1 129 ? 8.615 12.894 -1.347 1.00 81.50 129 GLN A C 1
ATOM 996 O O . GLN A 1 129 ? 8.376 14.052 -1.671 1.00 81.50 129 GLN A O 1
ATOM 1001 N N . VAL A 1 130 ? 8.587 12.485 -0.084 1.00 79.94 130 VAL A N 1
ATOM 1002 C CA . VAL A 1 130 ? 8.414 13.399 1.046 1.00 79.94 130 VAL A CA 1
ATOM 1003 C C . VAL A 1 130 ? 9.792 13.635 1.671 1.00 79.94 130 VAL A C 1
ATOM 1005 O O . VAL A 1 130 ? 10.524 12.656 1.860 1.00 79.94 130 VAL A O 1
ATOM 1008 N N . PRO A 1 131 ? 10.184 14.882 1.990 1.00 72.75 131 PRO A N 1
ATOM 1009 C CA . PRO A 1 131 ? 11.415 15.155 2.732 1.00 72.75 131 PRO A CA 1
ATOM 1010 C C . PRO A 1 131 ? 11.486 14.320 4.020 1.00 72.75 131 PRO A C 1
ATOM 1012 O O . PRO A 1 131 ? 10.502 14.206 4.745 1.00 72.75 131 PRO A O 1
ATOM 1015 N N . GLY A 1 132 ? 12.624 13.669 4.279 1.00 69.12 132 GLY A N 1
ATOM 1016 C CA . GLY A 1 132 ? 12.769 12.735 5.411 1.00 69.12 132 GLY A CA 1
ATOM 1017 C C . GLY A 1 132 ? 11.982 11.420 5.270 1.00 69.12 132 GLY A C 1
ATOM 1018 O O . GLY A 1 132 ? 11.960 10.598 6.188 1.00 69.12 132 GLY A O 1
ATOM 1019 N N . GLY A 1 133 ? 11.340 11.191 4.121 1.00 66.19 133 GLY A N 1
ATOM 1020 C CA . GLY A 1 133 ? 10.618 9.969 3.810 1.00 66.19 133 GLY A CA 1
ATOM 1021 C C . GLY A 1 133 ? 11.537 8.749 3.841 1.00 66.19 133 GLY A C 1
ATOM 1022 O O . GLY A 1 133 ? 12.609 8.730 3.243 1.00 66.19 133 GLY A O 1
ATOM 1023 N N . ARG A 1 134 ? 11.089 7.697 4.531 1.00 64.88 134 ARG A N 1
ATOM 1024 C CA . ARG A 1 134 ? 11.832 6.430 4.677 1.00 64.88 134 ARG A CA 1
ATOM 1025 C C . ARG A 1 134 ? 11.798 5.556 3.427 1.00 64.88 134 ARG A C 1
ATOM 1027 O O . ARG A 1 134 ? 12.516 4.563 3.348 1.00 64.88 134 ARG A O 1
ATOM 1034 N N . PHE A 1 135 ? 10.950 5.906 2.461 1.00 67.19 135 PHE A N 1
ATOM 1035 C CA . PHE A 1 135 ? 10.923 5.218 1.185 1.00 67.19 135 PHE A CA 1
ATOM 1036 C C . PHE A 1 135 ? 12.154 5.634 0.373 1.00 67.19 135 PHE A C 1
ATOM 1038 O O . PHE A 1 135 ? 12.418 6.831 0.247 1.00 67.19 135 PHE A O 1
ATOM 1045 N N . PRO A 1 136 ? 12.916 4.689 -0.195 1.00 57.34 136 PRO A N 1
ATOM 1046 C CA . PRO A 1 136 ? 14.272 4.947 -0.668 1.00 57.34 136 PRO A CA 1
ATOM 1047 C C . PRO A 1 136 ? 14.380 5.837 -1.921 1.00 57.34 136 PRO A C 1
ATOM 1049 O O . PRO A 1 136 ? 15.465 5.922 -2.482 1.00 57.34 136 PRO A O 1
ATOM 1052 N N . GLY A 1 137 ? 13.333 6.559 -2.341 1.00 54.41 137 GLY A N 1
ATOM 1053 C CA . GLY A 1 137 ? 13.311 7.398 -3.547 1.00 54.41 137 GLY A CA 1
ATOM 1054 C C . GLY A 1 137 ? 14.525 8.330 -3.695 1.00 54.41 137 GLY A C 1
ATOM 1055 O O . GLY A 1 137 ? 15.097 8.421 -4.781 1.00 54.41 137 GLY A O 1
ATOM 1056 N N . ALA A 1 138 ? 14.991 8.948 -2.604 1.00 50.09 138 ALA A N 1
ATOM 1057 C CA . ALA A 1 138 ? 16.186 9.797 -2.626 1.00 50.09 138 ALA A CA 1
ATOM 1058 C C . ALA A 1 138 ? 17.505 9.001 -2.751 1.00 50.09 138 ALA A C 1
ATOM 1060 O O . ALA A 1 138 ? 18.430 9.436 -3.437 1.00 50.09 138 ALA A O 1
ATOM 1061 N N . ARG A 1 139 ? 17.594 7.817 -2.125 1.00 52.47 139 ARG A N 1
ATOM 1062 C CA . ARG A 1 139 ? 18.784 6.940 -2.154 1.00 52.47 139 ARG A CA 1
ATOM 1063 C C . ARG A 1 139 ? 18.920 6.215 -3.495 1.00 52.47 139 ARG A C 1
ATOM 1065 O O . ARG A 1 139 ? 20.016 6.034 -4.010 1.00 52.47 139 ARG A O 1
ATOM 1072 N N . VAL A 1 140 ? 17.779 5.870 -4.074 1.00 53.06 140 VAL A N 1
ATOM 1073 C CA . VAL A 1 140 ? 17.604 5.115 -5.311 1.00 53.06 140 VAL A CA 1
ATOM 1074 C C . VAL A 1 140 ? 18.009 5.902 -6.555 1.00 53.06 140 VAL A C 1
ATOM 1076 O O . VAL A 1 140 ? 18.582 5.335 -7.483 1.00 53.06 140 VAL A O 1
ATOM 1079 N N . ARG A 1 141 ? 17.780 7.222 -6.563 1.00 52.97 141 ARG A N 1
ATOM 1080 C CA . ARG A 1 141 ? 18.121 8.108 -7.691 1.00 52.97 141 ARG A CA 1
ATOM 1081 C C . ARG A 1 141 ? 19.615 8.070 -8.062 1.00 52.97 141 ARG A C 1
ATOM 1083 O O . ARG A 1 141 ? 19.974 8.465 -9.165 1.00 52.97 141 ARG A O 1
ATOM 1090 N N . ARG A 1 142 ? 20.484 7.603 -7.154 1.00 50.72 142 ARG A N 1
ATOM 1091 C CA . ARG A 1 142 ? 21.949 7.593 -7.304 1.00 50.72 142 ARG A CA 1
ATOM 1092 C C . ARG A 1 142 ? 22.552 6.238 -7.689 1.00 50.72 142 ARG A C 1
ATOM 1094 O O . ARG A 1 142 ? 23.759 6.173 -7.901 1.00 50.72 142 ARG A O 1
ATOM 1101 N N . THR A 1 143 ? 21.766 5.167 -7.812 1.00 52.16 143 THR A N 1
ATOM 1102 C CA . THR A 1 143 ? 22.312 3.819 -8.053 1.00 52.16 143 THR A CA 1
ATOM 1103 C C . THR A 1 143 ? 21.914 3.296 -9.431 1.00 52.16 143 THR A C 1
ATOM 1105 O O . THR A 1 143 ? 20.810 2.787 -9.627 1.00 52.16 143 THR A O 1
ATOM 1108 N N . LYS A 1 144 ? 22.835 3.371 -10.403 1.00 49.06 144 LYS A N 1
ATOM 1109 C CA . LYS A 1 144 ? 22.710 2.597 -11.650 1.00 49.06 144 LYS A CA 1
ATOM 1110 C C . LYS A 1 144 ? 22.635 1.106 -11.294 1.00 49.06 144 LYS A C 1
ATOM 1112 O O . LYS A 1 144 ? 23.472 0.613 -10.547 1.00 49.06 144 LYS A O 1
ATOM 1117 N N . GLY A 1 145 ? 21.638 0.395 -11.823 1.00 55.75 145 GLY A N 1
ATOM 1118 C CA . GLY A 1 145 ? 21.482 -1.048 -11.596 1.00 55.75 145 GLY A CA 1
ATOM 1119 C C . GLY A 1 145 ? 20.827 -1.439 -10.266 1.00 55.75 145 GLY A C 1
ATOM 1120 O O . GLY A 1 145 ? 21.015 -2.566 -9.814 1.00 55.75 145 GLY A O 1
ATOM 1121 N N . PHE A 1 146 ? 20.058 -0.540 -9.643 1.00 62.53 146 PHE A N 1
ATOM 1122 C CA . PHE A 1 146 ? 19.289 -0.838 -8.434 1.00 62.53 146 PHE A CA 1
ATOM 1123 C C . PHE A 1 146 ? 18.360 -2.049 -8.648 1.00 62.53 146 PHE A C 1
ATOM 1125 O O . PHE A 1 146 ? 17.412 -1.985 -9.425 1.00 62.53 146 PHE A O 1
ATOM 1132 N N . LYS A 1 147 ? 18.665 -3.164 -7.977 1.00 68.00 147 LYS A N 1
ATOM 1133 C CA . LYS A 1 147 ? 17.928 -4.439 -8.032 1.00 68.00 147 LYS A CA 1
ATOM 1134 C C . LYS A 1 147 ? 17.596 -4.915 -6.618 1.00 68.00 147 LYS A C 1
ATOM 1136 O O . LYS A 1 147 ? 17.921 -6.039 -6.240 1.00 68.00 147 LYS A O 1
ATOM 1141 N N . GLU A 1 148 ? 17.002 -4.038 -5.813 1.00 78.19 148 GLU A N 1
ATOM 1142 C CA . GLU A 1 148 ? 16.620 -4.384 -4.443 1.00 78.19 148 GLU A CA 1
ATOM 1143 C C . GLU A 1 148 ? 15.446 -5.371 -4.437 1.00 78.19 148 GLU A C 1
ATOM 1145 O O . GLU A 1 148 ? 14.472 -5.215 -5.181 1.00 78.19 148 GLU A O 1
ATOM 1150 N N . LEU A 1 149 ? 15.573 -6.397 -3.596 1.00 85.94 149 LEU A N 1
ATOM 1151 C CA . LEU A 1 149 ? 14.496 -7.315 -3.258 1.00 85.94 149 LEU A CA 1
ATOM 1152 C C . LEU A 1 149 ? 13.651 -6.708 -2.142 1.00 85.94 149 LEU A C 1
ATOM 1154 O O . LEU A 1 149 ? 14.179 -6.259 -1.127 1.00 85.94 149 LEU A O 1
ATOM 1158 N N . MET A 1 150 ? 12.341 -6.726 -2.331 1.00 88.44 150 MET A N 1
ATOM 1159 C CA . MET A 1 150 ? 11.362 -6.206 -1.386 1.00 88.44 150 MET A CA 1
ATOM 1160 C C . MET A 1 150 ? 10.209 -7.198 -1.243 1.00 88.44 150 MET A C 1
ATOM 1162 O O . MET A 1 150 ? 10.095 -8.160 -2.003 1.00 88.44 150 MET A O 1
ATOM 1166 N N . ARG A 1 151 ? 9.347 -6.962 -0.257 1.00 92.88 151 ARG A N 1
ATOM 1167 C CA . ARG A 1 151 ? 8.063 -7.648 -0.127 1.00 92.88 151 ARG A CA 1
ATOM 1168 C C . ARG A 1 151 ? 6.941 -6.631 -0.180 1.00 92.88 151 ARG A C 1
ATOM 1170 O O . ARG A 1 151 ? 7.088 -5.517 0.324 1.00 92.88 151 ARG A O 1
ATOM 1177 N N . PHE A 1 152 ? 5.821 -7.041 -0.750 1.00 95.06 152 PHE A N 1
ATOM 1178 C CA . PHE A 1 152 ? 4.570 -6.311 -0.636 1.00 95.06 152 PHE A CA 1
ATOM 1179 C C . PHE A 1 152 ? 3.439 -7.253 -0.232 1.00 95.06 152 PHE A C 1
ATOM 1181 O O . PHE A 1 152 ? 3.570 -8.470 -0.369 1.00 95.06 152 PHE A O 1
ATOM 1188 N N . GLN A 1 153 ? 2.347 -6.687 0.269 1.00 96.44 153 GLN A N 1
ATOM 1189 C CA . GLN A 1 153 ? 1.101 -7.390 0.550 1.00 96.44 153 GLN A CA 1
ATOM 1190 C C . GLN A 1 153 ? -0.050 -6.729 -0.216 1.00 96.44 153 GLN A C 1
ATOM 1192 O O . GLN A 1 153 ? -0.095 -5.503 -0.315 1.00 96.44 153 GLN A O 1
ATOM 1197 N N . GLY A 1 154 ? -0.955 -7.528 -0.771 1.00 94.25 154 GLY A N 1
ATOM 1198 C CA . GLY A 1 154 ? -2.144 -7.046 -1.471 1.00 94.25 154 GLY A CA 1
ATOM 1199 C C . GLY A 1 154 ? -2.739 -8.106 -2.408 1.00 94.25 154 GLY A C 1
ATOM 1200 O O . GLY A 1 154 ? -2.287 -9.250 -2.366 1.00 94.25 154 GLY A O 1
ATOM 1201 N N . PRO A 1 155 ? -3.704 -7.731 -3.262 1.00 93.75 155 PRO A N 1
ATOM 1202 C CA . PRO A 1 155 ? -4.191 -6.365 -3.440 1.00 93.75 155 PRO A CA 1
ATOM 1203 C C . PRO A 1 155 ? -5.161 -5.940 -2.327 1.00 93.75 155 PRO A C 1
ATOM 1205 O O . PRO A 1 155 ? -5.826 -6.766 -1.714 1.00 93.75 155 PRO A O 1
ATOM 1208 N N . PHE A 1 156 ? -5.251 -4.638 -2.078 1.00 91.06 156 PHE A N 1
ATOM 1209 C CA . PHE A 1 156 ? -6.201 -4.033 -1.147 1.00 91.06 156 PHE A CA 1
ATOM 1210 C C . PHE A 1 156 ? -7.066 -2.979 -1.845 1.00 91.06 156 PHE A C 1
ATOM 1212 O O . PHE A 1 156 ? -6.692 -2.430 -2.884 1.00 91.06 156 PHE A O 1
ATOM 1219 N N . GLY A 1 157 ? -8.195 -2.643 -1.221 1.00 84.62 157 GLY A N 1
ATOM 1220 C CA . GLY A 1 157 ? -9.102 -1.584 -1.659 1.00 84.62 157 GLY A CA 1
ATOM 1221 C C . GLY A 1 157 ? -10.392 -2.113 -2.287 1.00 84.62 157 GLY A C 1
ATOM 1222 O O . GLY A 1 157 ? -10.377 -3.065 -3.068 1.00 84.62 157 GLY A O 1
ATOM 1223 N 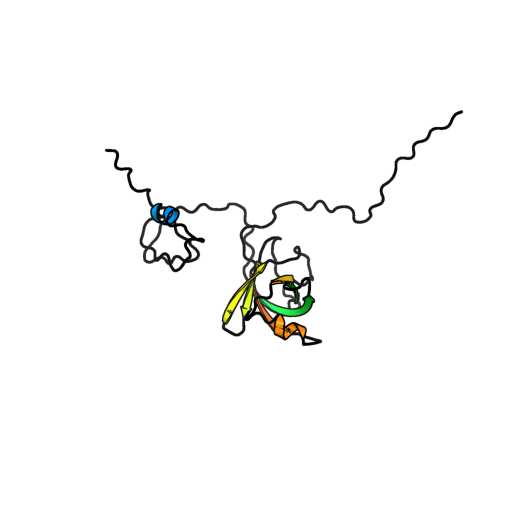N . LEU A 1 158 ? -11.498 -1.448 -1.941 1.00 68.69 158 LEU A N 1
ATOM 1224 C CA . LEU A 1 158 ? -12.871 -1.750 -2.372 1.00 68.69 158 LEU A CA 1
ATOM 1225 C C . LEU A 1 158 ? -13.374 -0.798 -3.473 1.00 68.69 158 LEU A C 1
ATOM 1227 O O . LEU A 1 158 ? -14.568 -0.738 -3.737 1.00 68.69 158 LEU A O 1
ATOM 1231 N N . PHE A 1 159 ? -12.468 -0.070 -4.135 1.00 62.53 159 PHE A N 1
ATOM 1232 C CA . PHE A 1 159 ? -12.782 0.818 -5.262 1.00 62.53 159 PHE A CA 1
ATOM 1233 C C . PHE A 1 159 ? -12.254 0.271 -6.601 1.00 62.53 159 PHE A C 1
ATOM 1235 O O . PHE A 1 159 ? -11.496 0.969 -7.283 1.00 62.53 159 PHE A O 1
ATOM 1242 N N . PRO A 1 160 ? -12.568 -0.978 -6.995 1.00 60.81 160 PRO A N 1
ATOM 1243 C CA . PRO A 1 160 ? -12.207 -1.427 -8.324 1.00 60.81 160 PRO A CA 1
ATOM 1244 C C . PRO A 1 160 ? -13.010 -0.641 -9.366 1.00 60.81 160 PRO A C 1
ATOM 1246 O O . PRO A 1 160 ? -14.224 -0.480 -9.233 1.00 60.81 160 PRO A O 1
ATOM 1249 N N . GLN A 1 161 ? -12.354 -0.184 -10.435 1.00 54.00 161 GLN A N 1
ATOM 1250 C CA . GLN A 1 161 ? -13.074 0.246 -11.632 1.00 54.00 161 GLN A CA 1
ATOM 1251 C C . GLN A 1 161 ? -13.828 -0.961 -12.196 1.00 54.00 161 GLN A C 1
ATOM 1253 O O . GLN A 1 161 ? -13.236 -1.859 -12.790 1.00 54.00 161 GLN A O 1
ATOM 1258 N N . THR A 1 162 ? -15.138 -0.986 -11.991 1.00 53.88 162 THR A N 1
ATOM 1259 C CA . THR A 1 162 ? -16.063 -1.937 -12.606 1.00 53.88 162 THR A CA 1
ATOM 1260 C C . THR A 1 162 ? -16.620 -1.277 -13.863 1.00 53.88 162 THR A C 1
ATOM 1262 O O . THR A 1 162 ? -17.613 -0.561 -13.826 1.00 53.88 162 THR A O 1
ATOM 1265 N N . GLY A 1 163 ? -15.920 -1.432 -14.987 1.00 49.09 163 GLY A N 1
ATOM 1266 C CA . GLY A 1 163 ? -16.359 -0.882 -16.267 1.00 49.09 163 GLY A CA 1
ATOM 1267 C C . GLY A 1 163 ? -15.609 -1.490 -17.445 1.00 49.09 163 GLY A C 1
ATOM 1268 O O . GLY A 1 163 ? -14.403 -1.730 -17.370 1.00 49.09 163 GLY A O 1
ATOM 1269 N N . GLU A 1 164 ? -16.326 -1.742 -18.538 1.00 40.94 164 GLU A N 1
ATOM 1270 C CA . GLU A 1 164 ? -15.743 -2.182 -19.803 1.00 40.94 164 GLU A CA 1
ATOM 1271 C C . GLU A 1 164 ? -14.836 -1.082 -20.373 1.00 40.94 164 GLU A C 1
ATOM 1273 O O . GLU A 1 164 ? -15.281 0.020 -20.702 1.00 40.94 164 GLU A O 1
ATOM 1278 N N . TYR A 1 165 ? -13.547 -1.385 -20.533 1.00 39.38 165 TYR A N 1
ATOM 1279 C CA . TYR A 1 165 ? -12.685 -0.595 -21.406 1.00 39.38 165 TYR A CA 1
ATOM 1280 C C . TYR A 1 165 ? -13.164 -0.820 -22.844 1.00 39.38 165 TYR A C 1
ATOM 1282 O O . TYR A 1 165 ? -12.876 -1.859 -23.437 1.00 39.38 165 TYR A O 1
ATOM 1290 N N . LYS A 1 166 ? -13.862 0.154 -23.444 1.00 37.47 166 LYS A N 1
ATOM 1291 C CA . LYS A 1 166 ? -13.931 0.214 -24.908 1.00 37.47 166 LYS A CA 1
ATOM 1292 C C . LYS A 1 166 ? -12.508 0.448 -25.398 1.00 37.47 166 LYS A C 1
ATOM 1294 O O . LYS A 1 166 ? -11.985 1.555 -25.279 1.00 37.47 166 LYS A O 1
ATOM 1299 N N . THR A 1 167 ? -11.864 -0.608 -25.888 1.00 42.97 167 THR A N 1
ATOM 1300 C CA . THR A 1 167 ? -10.583 -0.528 -26.589 1.00 42.97 167 THR A CA 1
ATOM 1301 C C . THR A 1 167 ? -10.771 0.431 -27.758 1.00 42.97 167 THR A C 1
ATOM 1303 O O . THR A 1 167 ? -11.367 0.075 -28.770 1.00 42.97 167 THR A O 1
ATOM 1306 N N . GLY A 1 168 ? -10.339 1.681 -27.586 1.00 41.56 168 GLY A N 1
ATOM 1307 C CA . GLY A 1 168 ? -10.206 2.612 -28.693 1.00 41.56 168 GLY A CA 1
ATOM 1308 C C . GLY A 1 168 ? -9.217 2.009 -29.677 1.00 41.56 168 GLY A C 1
ATOM 1309 O O . GLY A 1 168 ? -8.098 1.674 -29.286 1.00 41.56 168 GLY A O 1
ATOM 1310 N N . ASP A 1 169 ? -9.674 1.817 -30.909 1.00 38.84 169 ASP A N 1
ATOM 1311 C CA . ASP A 1 169 ? -8.882 1.349 -32.038 1.00 38.84 169 ASP A CA 1
ATOM 1312 C C . ASP A 1 169 ? -7.514 2.067 -32.071 1.00 38.84 169 ASP A C 1
ATOM 1314 O O . ASP A 1 169 ? -7.476 3.300 -32.154 1.00 38.84 169 ASP A O 1
ATOM 1318 N N . PRO A 1 170 ? -6.386 1.343 -31.936 1.00 45.53 170 PRO A N 1
ATOM 1319 C CA . PRO A 1 170 ? -5.061 1.949 -31.966 1.00 45.53 170 PRO A CA 1
ATOM 1320 C C . PRO A 1 170 ? -4.668 2.440 -33.367 1.00 45.53 170 PRO A C 1
ATOM 1322 O O . PRO A 1 170 ? -3.711 3.208 -33.479 1.00 45.53 170 PRO A O 1
ATOM 1325 N N . ASP A 1 171 ? -5.378 2.035 -34.424 1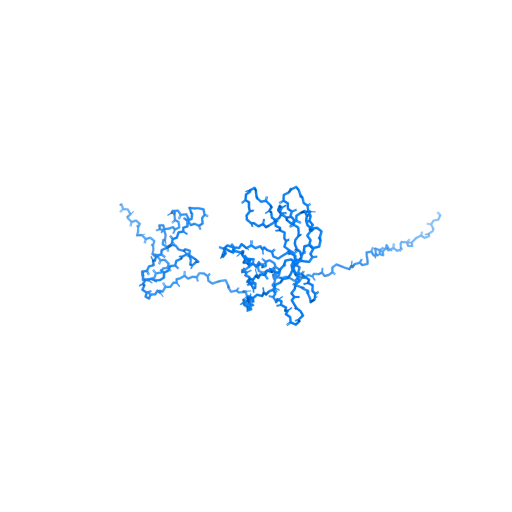.00 47.22 171 ASP A N 1
ATOM 1326 C CA . ASP A 1 171 ? -5.082 2.431 -35.798 1.00 47.22 171 ASP A CA 1
ATOM 1327 C C . ASP A 1 171 ? -6.042 3.555 -36.220 1.00 47.22 171 ASP A C 1
ATOM 1329 O O . ASP A 1 171 ? -7.068 3.340 -36.854 1.00 47.22 171 ASP A O 1
ATOM 1333 N N . GLY A 1 172 ? -5.723 4.791 -35.820 1.00 40.62 172 GLY A N 1
ATOM 1334 C CA . GLY A 1 172 ? -6.502 6.011 -36.074 1.00 40.62 172 GLY A CA 1
ATOM 1335 C C . GLY A 1 172 ? -6.640 6.416 -37.550 1.00 40.62 172 GLY A C 1
ATOM 1336 O O . GLY A 1 172 ? -6.407 7.576 -37.903 1.00 40.62 172 GLY A O 1
ATOM 1337 N N . ARG A 1 173 ? -7.057 5.507 -38.433 1.00 38.31 173 ARG A N 1
ATOM 1338 C CA . ARG A 1 173 ? -7.413 5.808 -39.818 1.00 38.31 173 ARG A CA 1
ATOM 1339 C C . ARG A 1 173 ? -8.841 6.316 -39.862 1.00 38.31 173 ARG A C 1
ATOM 1341 O O . ARG A 1 173 ? -9.804 5.576 -40.038 1.00 38.31 173 ARG A O 1
ATOM 1348 N N . ARG A 1 174 ? -8.975 7.636 -39.749 1.00 40.12 174 ARG A N 1
ATOM 1349 C CA . ARG A 1 174 ? -10.201 8.328 -40.154 1.00 40.12 174 ARG A CA 1
ATOM 1350 C C . ARG A 1 174 ? -10.407 8.086 -41.650 1.00 40.12 174 ARG A C 1
ATOM 1352 O O . ARG A 1 174 ? -9.806 8.772 -42.475 1.00 40.12 174 ARG A O 1
ATOM 1359 N N . HIS A 1 175 ? -11.264 7.135 -42.006 1.00 41.56 175 HIS A N 1
ATOM 1360 C CA . HIS A 1 175 ? -11.857 7.103 -43.336 1.00 41.56 175 HIS A CA 1
ATOM 1361 C C . HIS A 1 175 ? -12.670 8.391 -43.508 1.00 41.56 175 HIS A C 1
ATOM 1363 O O . HIS A 1 175 ? -13.747 8.542 -42.935 1.00 41.56 175 HIS A O 1
ATOM 1369 N N . ARG A 1 176 ? -12.134 9.358 -44.264 1.00 36.28 176 ARG A N 1
ATOM 1370 C CA . ARG A 1 176 ? -12.963 10.440 -44.799 1.00 36.28 176 ARG A CA 1
ATOM 1371 C C . ARG A 1 176 ? -13.937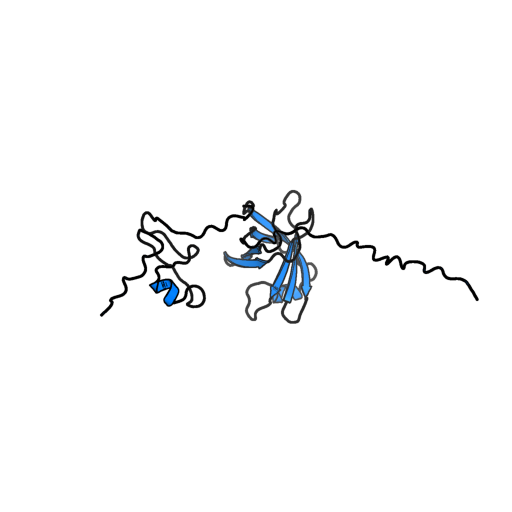 9.817 -45.804 1.00 36.28 176 ARG A C 1
ATOM 1373 O O . ARG A 1 176 ? -13.480 9.063 -46.667 1.00 36.28 176 ARG A O 1
ATOM 1380 N N . PRO A 1 177 ? -15.238 10.131 -45.743 1.00 35.06 177 PRO A N 1
ATOM 1381 C CA . PRO A 1 177 ? -16.134 9.790 -46.831 1.00 35.06 177 PRO A CA 1
ATOM 1382 C C . PRO A 1 177 ? -15.676 10.533 -48.092 1.00 35.06 177 PRO A C 1
ATOM 1384 O O . PRO A 1 177 ? -15.423 11.738 -48.055 1.00 35.06 177 PRO A O 1
ATOM 1387 N N . ARG A 1 178 ? -15.536 9.801 -49.202 1.00 36.56 178 ARG A N 1
ATOM 1388 C CA . ARG A 1 178 ? -15.420 10.384 -50.541 1.00 36.56 178 ARG A CA 1
ATOM 1389 C C . ARG A 1 178 ? -16.749 11.068 -50.855 1.00 36.56 178 ARG A C 1
ATOM 1391 O O . ARG A 1 178 ? -17.732 10.385 -51.116 1.00 36.56 178 ARG A O 1
ATOM 1398 N N . THR A 1 179 ? -16.781 12.393 -50.829 1.00 43.50 179 THR A N 1
ATOM 1399 C CA . THR A 1 179 ? -17.810 13.145 -51.544 1.00 43.50 179 THR A CA 1
ATOM 1400 C C . THR A 1 179 ? -17.443 13.128 -53.022 1.00 43.50 179 THR A C 1
ATOM 1402 O O . THR A 1 179 ? -16.525 13.824 -53.453 1.00 43.50 179 THR A O 1
ATOM 1405 N N . ASP A 1 180 ? -18.120 12.259 -53.763 1.00 47.28 180 ASP A N 1
ATOM 1406 C CA . ASP A 1 180 ? -18.382 12.447 -55.185 1.00 47.28 180 ASP A CA 1
ATOM 1407 C C . ASP A 1 180 ? -19.234 13.711 -55.341 1.00 47.28 180 ASP A C 1
ATOM 1409 O O . ASP A 1 180 ? -20.263 13.830 -54.674 1.00 47.28 180 ASP A O 1
ATOM 1413 N N . GLN A 1 181 ? -18.780 14.651 -56.169 1.00 39.59 181 GLN A N 1
ATOM 1414 C CA . GLN A 1 181 ? -19.679 15.391 -57.047 1.00 39.59 181 GLN A CA 1
ATOM 1415 C C . GLN A 1 181 ? -18.894 16.029 -58.196 1.00 39.59 181 GLN A C 1
ATOM 1417 O O . GLN A 1 181 ? -18.029 16.886 -58.018 1.00 39.59 181 GLN A O 1
ATOM 1422 N N . SER A 1 182 ? -19.212 15.525 -59.382 1.00 42.09 182 SER A N 1
ATOM 1423 C CA . SER A 1 182 ? -18.944 16.089 -60.699 1.00 42.09 182 SER A CA 1
ATOM 1424 C C . SER A 1 182 ? -20.027 17.114 -61.089 1.00 42.09 182 SER A C 1
ATOM 1426 O O . SER A 1 182 ? -21.111 17.090 -60.511 1.00 42.09 182 SER A O 1
ATOM 1428 N N . HIS A 1 183 ? -19.734 17.904 -62.136 1.00 40.09 183 HIS A N 1
ATOM 1429 C CA . HIS A 1 183 ? -20.584 18.878 -62.863 1.00 40.09 183 HIS A CA 1
ATOM 1430 C C . HIS A 1 183 ? -20.723 20.262 -62.190 1.00 40.09 183 HIS A C 1
ATOM 1432 O O . HIS A 1 183 ? -21.066 20.344 -61.018 1.00 40.09 183 HIS A O 1
ATOM 1438 N N . SER A 1 184 ? -20.448 21.403 -62.837 1.00 41.50 184 SER A N 1
ATOM 1439 C CA . SER A 1 184 ? -20.246 21.759 -64.257 1.00 41.50 184 SER A CA 1
ATOM 1440 C C . SER A 1 184 ? -19.245 22.906 -64.396 1.00 41.50 184 SER A C 1
ATOM 1442 O O . SER A 1 184 ? -19.064 23.644 -63.401 1.00 41.50 184 SER A O 1
#

Radius of gyration: 24.54 Å; chains: 1; bounding box: 62×40×90 Å

Foldseek 3Di:
DDPPDQQDAQKDADKDLADDDCVVPPPVNVSNNDGDPVGMDGPDDMDGNDDDDPDDPPFDKDKFKWWFFDWADPDPFKIKTWTAGPPPDDGDDFQQWWKWWQAPVRDTDIFHFPDGDDPRGTTITIDGHDVVDSPCNVVVVPDDPRTDMTIMIDGDDPDGPPDDPPPDDPPPDDPDDDDDDDDD

Secondary structure (DSSP, 8-state):
---PPPPPPSEES-EE--S--TTTS-HHHHHTT---TTT-EESS--EE-----TT------EEEEEEEEEEEE-SSSEEEEEEEPPTT------TT-EEEEEPTTS-EEEEEB-S---TT--EEEEEE--TT-SSTHHHHTT-TT---EEEEEEEE-S----S------SS-------------

Sequence (184 aa):
MDLAAPARPSWWGEVDAGQFTATALTPQEQSQGLVLLCQAKALSDLEIDAREIAGGVALEIRMLPCRVTDLRTLSHDVMMLKLSLPKGKDLEYLAGQYVDILLRDGKRRSFSIANRPQADTPLKLHVRQVPGGRFPGARVRRTKGFKELMRFQGPFGLFPQTGEYKTGDPDGRRHRPRTDQSHS